Protein AF-A0A0D8XC99-F1 (afdb_monomer)

Radius of gyration: 33.32 Å; Cα contacts (8 Å, |Δi|>4): 223; chains: 1; bounding box: 83×80×91 Å

pLDDT: mean 74.24, std 15.13, range [28.03, 93.25]

Organism: Dictyocaulus viviparus (NCBI:txid29172)

Structure (mmCIF, N/CA/C/O backbone):
data_AF-A0A0D8XC99-F1
#
_entry.id   AF-A0A0D8XC99-F1
#
loop_
_atom_site.group_PDB
_atom_site.id
_atom_site.type_symbol
_atom_site.label_atom_id
_atom_site.label_alt_id
_atom_site.label_comp_id
_atom_site.label_asym_id
_atom_site.label_entity_id
_atom_site.label_seq_id
_atom_site.pdbx_PDB_ins_code
_atom_site.Cartn_x
_atom_site.Cartn_y
_atom_site.Cartn_z
_atom_site.occupancy
_atom_site.B_iso_or_equiv
_atom_site.auth_seq_id
_atom_site.auth_comp_id
_atom_site.auth_asym_id
_atom_site.auth_atom_id
_atom_site.pdbx_PDB_model_num
ATOM 1 N N . MET A 1 1 ? 3.370 -40.257 -36.733 1.00 38.31 1 MET A N 1
ATOM 2 C CA . MET A 1 1 ? 3.179 -39.482 -35.488 1.00 38.31 1 MET A CA 1
ATOM 3 C C . MET A 1 1 ? 3.136 -38.009 -35.903 1.00 38.31 1 MET A C 1
ATOM 5 O O . MET A 1 1 ? 4.203 -37.462 -36.100 1.00 38.31 1 MET A O 1
ATOM 9 N N . ASN A 1 2 ? 2.032 -37.339 -36.270 1.00 31.95 2 ASN A N 1
ATOM 10 C CA . ASN A 1 2 ? 0.646 -37.322 -35.764 1.00 31.95 2 ASN A CA 1
ATOM 11 C C . ASN A 1 2 ? 0.658 -37.393 -34.237 1.00 31.95 2 ASN A C 1
ATOM 13 O O . ASN A 1 2 ? 0.927 -38.459 -33.702 1.00 31.95 2 ASN A O 1
ATOM 17 N N . ILE A 1 3 ? 0.503 -36.295 -33.500 1.00 31.58 3 ILE A N 1
ATOM 18 C CA . ILE A 1 3 ? -0.700 -35.460 -33.372 1.00 31.58 3 ILE A CA 1
ATOM 19 C C . ILE A 1 3 ? -0.241 -34.053 -32.934 1.00 31.58 3 ILE A C 1
ATOM 21 O O . ILE A 1 3 ? 0.553 -33.984 -32.010 1.00 31.58 3 ILE A O 1
ATOM 25 N N . ILE A 1 4 ? -0.692 -32.987 -33.608 1.00 33.47 4 ILE A N 1
ATOM 26 C CA . ILE A 1 4 ? -0.956 -31.588 -33.159 1.00 33.47 4 ILE A CA 1
ATOM 27 C C . ILE A 1 4 ? -1.146 -30.789 -34.464 1.00 33.47 4 ILE A C 1
ATOM 29 O O . ILE A 1 4 ? -0.277 -30.062 -34.926 1.00 33.47 4 ILE A O 1
ATOM 33 N N . ALA A 1 5 ? -2.262 -31.033 -35.145 1.00 37.97 5 ALA A N 1
ATOM 34 C CA . ALA A 1 5 ? -2.712 -30.241 -36.291 1.00 37.97 5 ALA A CA 1
ATOM 35 C C . ALA A 1 5 ? -4.208 -30.492 -36.511 1.00 37.97 5 ALA A C 1
ATOM 37 O O . ALA A 1 5 ? -4.616 -30.924 -37.579 1.00 37.97 5 ALA A O 1
ATOM 38 N N . SER A 1 6 ? -5.010 -30.313 -35.459 1.00 33.69 6 SER A N 1
ATOM 39 C CA . SER A 1 6 ? -6.475 -30.225 -35.537 1.00 33.69 6 SER A CA 1
ATOM 40 C C . SER A 1 6 ? -7.043 -30.071 -34.126 1.00 33.69 6 SER A C 1
ATOM 42 O O . SER A 1 6 ? -7.544 -31.028 -33.539 1.00 33.69 6 SER A O 1
ATOM 44 N N . PHE A 1 7 ? -6.968 -28.873 -33.554 1.00 28.03 7 PHE A N 1
ATOM 45 C CA . PHE A 1 7 ? -8.056 -28.449 -32.682 1.00 28.03 7 PHE A CA 1
ATOM 46 C C . PHE A 1 7 ? -8.537 -27.099 -33.183 1.00 28.03 7 PHE A 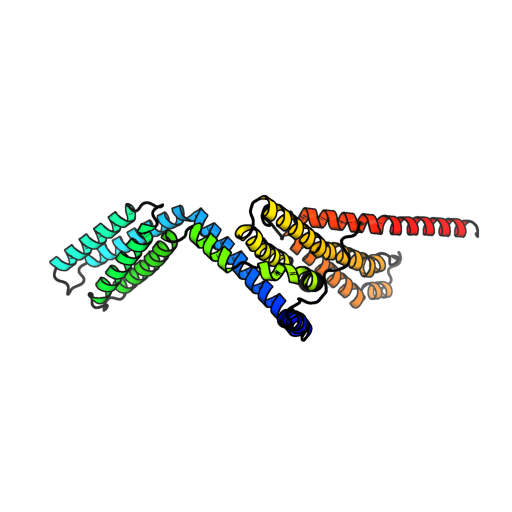C 1
ATOM 48 O O . PHE A 1 7 ? -7.872 -26.072 -33.083 1.00 28.03 7 PHE A O 1
ATOM 55 N N . SER A 1 8 ? -9.657 -27.215 -33.878 1.00 32.28 8 SER A N 1
ATOM 56 C CA . SER A 1 8 ? -10.441 -26.202 -34.543 1.00 32.28 8 SER A CA 1
ATOM 57 C C . SER A 1 8 ? -10.672 -24.980 -33.667 1.00 32.28 8 SER A C 1
ATOM 59 O O . SER A 1 8 ? -11.106 -25.081 -32.519 1.00 32.28 8 SER A O 1
ATOM 61 N N . ALA A 1 9 ? -10.499 -23.824 -34.296 1.00 36.09 9 ALA A N 1
ATOM 62 C CA . ALA A 1 9 ? -10.981 -22.512 -33.892 1.00 36.09 9 ALA A CA 1
ATOM 63 C C . ALA A 1 9 ? -12.529 -22.411 -33.821 1.00 36.09 9 ALA A C 1
ATOM 65 O O . ALA A 1 9 ? -13.102 -21.368 -34.112 1.00 36.09 9 ALA A O 1
ATOM 66 N N . GLU A 1 10 ? -13.227 -23.474 -33.416 1.00 37.16 10 GLU A N 1
ATOM 67 C CA . GLU A 1 10 ? -14.693 -23.575 -33.415 1.00 37.16 10 GLU A CA 1
ATOM 68 C C . GLU A 1 10 ? -15.270 -23.894 -3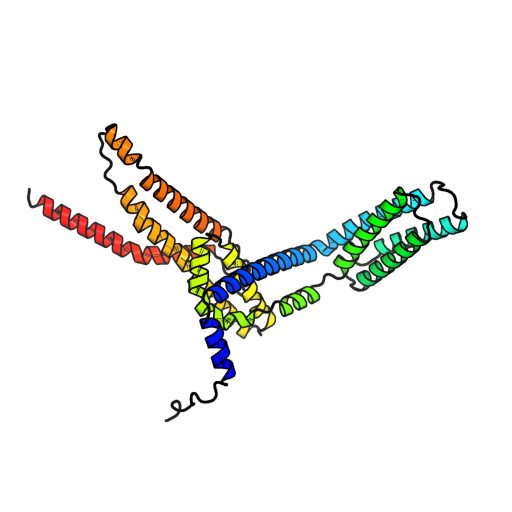2.031 1.00 37.16 10 GLU A C 1
ATOM 70 O O . GLU A 1 10 ? -16.234 -24.630 -31.906 1.00 37.16 10 GLU A O 1
ATOM 75 N N . THR A 1 11 ? -14.738 -23.300 -30.964 1.00 35.56 11 THR A N 1
ATOM 76 C CA . THR A 1 11 ? -15.495 -23.148 -29.700 1.00 35.56 11 THR A CA 1
ATOM 77 C C . THR A 1 11 ? -15.132 -21.862 -28.953 1.00 35.56 11 THR A C 1
ATOM 79 O O . THR A 1 11 ? -15.245 -21.786 -27.731 1.00 35.56 11 THR A O 1
ATOM 82 N N . ALA A 1 12 ? -14.729 -20.803 -29.660 1.00 39.19 12 ALA A N 1
ATOM 83 C CA . ALA A 1 12 ? -14.780 -19.462 -29.087 1.00 39.19 12 ALA A CA 1
ATOM 84 C C . ALA A 1 12 ? -16.248 -19.013 -29.114 1.00 39.19 12 ALA A C 1
ATOM 86 O O . ALA A 1 12 ? -16.768 -18.585 -30.143 1.00 39.19 12 ALA A O 1
ATOM 87 N N . SER A 1 13 ? -16.952 -19.190 -27.992 1.00 41.28 13 SER A N 1
ATOM 88 C CA . SER A 1 13 ? -18.317 -18.688 -27.805 1.00 41.28 13 SER A CA 1
ATOM 89 C C . SER A 1 13 ? -18.400 -17.252 -28.321 1.00 41.28 13 SER A C 1
ATOM 91 O O . SER A 1 13 ? -17.616 -16.408 -27.889 1.00 41.28 13 SER A O 1
ATOM 93 N N . LYS A 1 14 ? -19.346 -16.962 -29.227 1.00 40.78 14 LYS A N 1
ATOM 94 C CA . LYS A 1 14 ? -19.551 -15.629 -29.830 1.00 40.78 14 LYS A CA 1
ATOM 95 C C . LYS A 1 14 ? -19.515 -14.493 -28.792 1.00 40.78 14 LYS A C 1
ATOM 97 O O . LYS A 1 14 ? -19.066 -13.401 -29.108 1.00 40.78 14 LYS A O 1
ATOM 102 N N . LYS A 1 15 ? -19.899 -14.760 -27.536 1.00 39.09 15 LYS A N 1
ATOM 103 C CA . LYS A 1 15 ? -19.824 -13.814 -26.407 1.00 39.09 15 LYS A CA 1
ATOM 104 C C . LYS A 1 15 ? -18.399 -13.382 -26.021 1.00 39.09 15 LYS A C 1
ATOM 106 O O . LYS A 1 15 ? -18.218 -12.233 -25.639 1.00 39.09 15 LYS A O 1
ATOM 111 N N . GLY A 1 16 ? -17.398 -14.256 -26.139 1.00 39.22 16 GLY A N 1
ATOM 112 C CA . GLY A 1 16 ? -15.995 -13.922 -25.860 1.00 39.22 16 GLY A CA 1
ATOM 113 C C . GLY A 1 16 ? -15.404 -12.966 -26.898 1.00 39.22 16 GLY A C 1
ATOM 114 O O . GLY A 1 16 ? -14.680 -12.042 -26.541 1.00 39.22 16 GLY A O 1
ATOM 115 N N . PHE A 1 17 ? -15.801 -13.118 -28.165 1.00 37.25 17 PHE A N 1
ATOM 116 C CA . PHE A 1 17 ? -15.361 -12.234 -29.246 1.00 37.25 17 PHE A CA 1
ATOM 117 C C . PHE A 1 17 ? -15.930 -10.815 -29.088 1.00 37.25 17 PHE A C 1
ATOM 119 O O . PHE A 1 17 ? -15.201 -9.843 -29.246 1.00 37.25 17 PHE A O 1
ATOM 126 N N . PHE A 1 18 ? -17.195 -10.680 -28.667 1.00 39.78 18 PHE A N 1
ATOM 127 C CA . PHE A 1 18 ? -17.796 -9.368 -28.393 1.00 39.78 18 PHE A CA 1
ATOM 128 C C . PHE A 1 18 ? -17.161 -8.634 -27.201 1.00 39.78 18 PHE A C 1
ATOM 130 O O . PHE A 1 18 ? -17.141 -7.407 -27.201 1.00 39.78 18 PHE A O 1
ATOM 137 N N . HIS A 1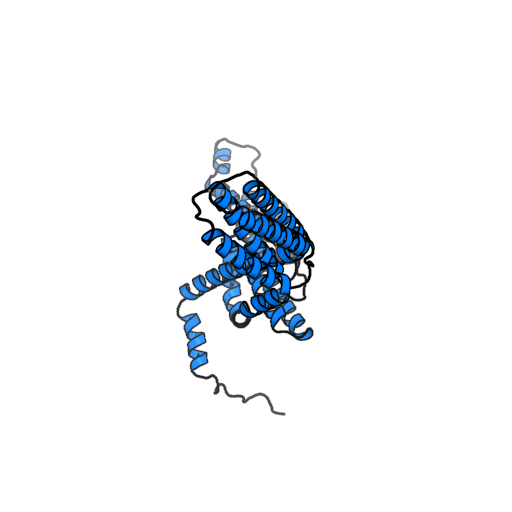 19 ? -16.626 -9.340 -26.198 1.00 42.91 19 HIS A N 1
ATOM 138 C CA . HIS A 1 19 ? -15.949 -8.694 -25.067 1.00 42.91 19 HIS A CA 1
ATOM 139 C C . HIS A 1 19 ? -14.540 -8.206 -25.406 1.00 42.91 19 HIS A C 1
ATOM 141 O O . HIS A 1 19 ? -14.183 -7.104 -24.998 1.00 42.91 19 HIS A O 1
ATOM 147 N N . VAL A 1 20 ? -13.778 -8.970 -26.194 1.00 45.84 20 VAL A N 1
ATOM 148 C CA . VAL A 1 20 ? -12.468 -8.527 -26.703 1.00 45.84 20 VAL A CA 1
ATOM 149 C C . VAL A 1 20 ? -12.648 -7.338 -27.651 1.00 45.84 20 VAL A C 1
ATOM 151 O O . VAL A 1 20 ? -11.989 -6.316 -27.498 1.00 45.84 20 VAL A O 1
ATOM 154 N N . GLN A 1 21 ? -13.651 -7.396 -28.533 1.00 41.62 21 GLN A N 1
ATOM 155 C CA . GLN A 1 21 ? -13.954 -6.299 -29.451 1.00 41.62 21 GLN A CA 1
ATOM 156 C C . GLN A 1 21 ? -14.490 -5.048 -28.724 1.00 41.62 21 GLN A C 1
ATOM 158 O O . GLN A 1 21 ? -14.211 -3.936 -29.148 1.00 41.62 21 GLN A O 1
ATOM 163 N N . ALA A 1 22 ? -15.198 -5.183 -27.594 1.00 41.72 22 ALA A N 1
ATOM 164 C CA . ALA A 1 22 ? -15.654 -4.037 -26.794 1.00 41.72 22 ALA A CA 1
ATOM 165 C C . ALA A 1 22 ? -14.512 -3.251 -26.124 1.00 41.72 22 ALA A C 1
ATOM 167 O O . ALA A 1 22 ? -14.646 -2.042 -25.929 1.00 41.72 22 ALA A O 1
ATOM 168 N N . ILE A 1 23 ? -13.393 -3.908 -25.800 1.00 46.59 23 ILE A N 1
ATOM 169 C CA . ILE A 1 23 ? -12.193 -3.249 -25.256 1.00 46.59 23 ILE A CA 1
ATOM 170 C C . ILE A 1 23 ? -11.468 -2.451 -26.356 1.00 46.59 23 ILE A C 1
ATOM 172 O O . ILE A 1 23 ? -10.944 -1.370 -26.078 1.00 46.59 23 ILE A O 1
ATOM 176 N N . ASP A 1 24 ? -11.544 -2.912 -27.608 1.00 45.91 24 ASP A N 1
ATOM 177 C CA . ASP A 1 24 ? -10.978 -2.233 -28.781 1.00 45.91 24 ASP A CA 1
ATOM 178 C C . ASP A 1 24 ? -11.813 -1.047 -29.295 1.00 45.91 24 ASP A C 1
ATOM 180 O O . ASP A 1 24 ? -11.296 -0.186 -30.009 1.00 45.91 24 ASP A O 1
ATOM 184 N N . ILE A 1 25 ? -13.098 -0.946 -28.932 1.00 48.47 25 ILE A N 1
ATOM 185 C CA . ILE A 1 25 ? -14.009 0.038 -29.544 1.00 48.47 25 ILE A CA 1
ATOM 186 C C . ILE A 1 25 ? -13.779 1.482 -29.052 1.00 48.47 25 ILE A C 1
ATOM 188 O O . ILE A 1 25 ? -14.124 2.416 -29.775 1.00 48.47 25 ILE A O 1
ATOM 192 N N . HIS A 1 26 ? -13.125 1.728 -27.904 1.00 52.06 26 HIS A N 1
ATOM 193 C CA . HIS A 1 26 ? -12.845 3.104 -27.456 1.00 52.06 26 HIS A CA 1
ATOM 194 C C . HIS A 1 26 ? -11.507 3.284 -26.703 1.00 52.06 26 HIS A C 1
ATOM 196 O O . HIS A 1 26 ? -11.435 3.014 -25.500 1.00 52.06 26 HIS A O 1
ATOM 202 N N . PRO A 1 27 ? -10.470 3.893 -27.319 1.00 57.94 27 PRO A N 1
ATOM 203 C CA . PRO A 1 27 ? -9.198 4.192 -26.642 1.00 57.94 27 PRO A CA 1
ATOM 204 C C . PRO A 1 27 ? -9.326 5.167 -25.454 1.00 57.94 27 PRO A C 1
ATOM 206 O O . PRO A 1 27 ? -8.442 5.220 -24.600 1.00 57.94 27 PRO A O 1
ATOM 209 N N . GLN A 1 28 ? -10.428 5.924 -25.373 1.00 55.62 28 GLN A N 1
ATOM 210 C CA . GLN A 1 28 ? -10.757 6.785 -24.228 1.00 55.62 28 GLN A CA 1
ATOM 211 C C . GLN A 1 28 ? -11.359 6.009 -23.046 1.00 55.62 28 GLN A C 1
ATOM 213 O O . GLN A 1 28 ? -11.240 6.437 -21.898 1.00 55.62 28 GLN A O 1
ATOM 218 N N . PHE A 1 29 ? -12.021 4.879 -23.311 1.00 59.06 29 PHE A N 1
ATOM 219 C CA . PHE A 1 29 ? -12.578 4.025 -22.265 1.00 59.06 29 PHE A CA 1
ATOM 220 C C . PHE A 1 29 ? -11.455 3.270 -21.551 1.00 59.06 29 PHE A C 1
ATOM 222 O O . PHE A 1 29 ? -11.413 3.249 -20.322 1.00 59.06 29 PHE A O 1
ATOM 229 N N . SER A 1 30 ? -10.478 2.763 -22.309 1.00 69.38 30 SER A N 1
ATOM 230 C CA . SER A 1 30 ? -9.307 2.083 -21.748 1.00 69.38 30 SER A CA 1
ATOM 231 C C . SER A 1 30 ? -8.402 3.010 -20.925 1.00 69.38 30 SER A C 1
ATOM 233 O O . SER A 1 30 ? -7.933 2.604 -19.865 1.00 69.38 30 SER A O 1
ATOM 235 N N . SER A 1 31 ? -8.211 4.276 -21.323 1.00 74.00 31 SER A N 1
ATOM 236 C CA . SER A 1 31 ? -7.407 5.234 -20.541 1.00 74.00 31 SER A CA 1
ATOM 237 C C . SER A 1 31 ? -8.084 5.682 -19.239 1.00 74.00 31 SER A C 1
ATOM 239 O O . SER A 1 31 ? -7.426 5.819 -18.204 1.00 74.00 31 SER A O 1
ATOM 241 N N . ARG A 1 32 ? -9.408 5.885 -19.249 1.00 82.38 32 ARG A N 1
ATOM 242 C CA . ARG A 1 32 ? -10.179 6.190 -18.031 1.00 82.38 32 ARG A CA 1
ATOM 243 C C . ARG A 1 32 ? -10.219 5.000 -17.079 1.00 82.38 32 ARG A C 1
ATOM 245 O O . ARG A 1 32 ? -10.071 5.193 -15.875 1.00 82.38 32 ARG A O 1
ATOM 252 N N . LEU A 1 33 ? -10.371 3.790 -17.615 1.00 85.56 33 LEU A N 1
ATOM 253 C CA . LEU A 1 33 ? -10.354 2.553 -16.840 1.00 85.56 33 LEU A CA 1
ATOM 254 C C . LEU A 1 33 ? -8.998 2.335 -16.158 1.00 85.56 33 LEU A C 1
ATOM 256 O O . LEU A 1 33 ? -8.962 2.083 -14.956 1.00 85.56 33 LEU A O 1
ATOM 260 N N . LEU A 1 34 ? -7.894 2.514 -16.888 1.00 84.62 34 LEU A N 1
ATOM 261 C CA . LEU A 1 34 ? -6.544 2.414 -16.332 1.00 84.62 34 LEU A CA 1
ATOM 262 C C . LEU A 1 34 ? -6.339 3.403 -15.170 1.00 84.62 34 LEU A C 1
ATOM 264 O O . LEU A 1 34 ? -5.912 3.014 -14.084 1.00 84.62 34 LEU A O 1
ATOM 268 N N . ASN A 1 35 ? -6.741 4.664 -15.348 1.00 87.00 35 ASN A N 1
ATOM 269 C CA . ASN A 1 35 ? -6.675 5.671 -14.284 1.00 87.00 35 ASN A CA 1
ATOM 270 C C . ASN A 1 35 ? -7.557 5.336 -13.073 1.00 87.00 35 ASN A C 1
ATOM 272 O O . ASN A 1 35 ? -7.155 5.564 -11.930 1.00 87.00 35 ASN A O 1
ATOM 276 N N . MET A 1 36 ? -8.755 4.792 -13.298 1.00 88.94 36 MET A N 1
ATOM 277 C CA . MET A 1 36 ? -9.624 4.329 -12.216 1.00 88.94 36 MET A CA 1
ATOM 278 C C . MET A 1 36 ? -8.966 3.189 -11.433 1.00 88.94 36 MET A C 1
ATOM 280 O O . MET A 1 36 ? -9.001 3.192 -10.203 1.00 88.94 36 MET A O 1
ATOM 284 N N . ILE A 1 37 ? -8.310 2.260 -12.127 1.00 89.62 37 ILE A N 1
ATOM 285 C CA . ILE A 1 37 ? -7.590 1.145 -11.508 1.00 89.62 37 ILE A CA 1
ATOM 286 C C . ILE A 1 37 ? -6.398 1.643 -10.706 1.00 89.62 37 ILE A C 1
ATOM 288 O O . ILE A 1 37 ? -6.214 1.175 -9.587 1.00 89.62 37 ILE A O 1
ATOM 292 N N . PHE A 1 38 ? -5.637 2.623 -11.194 1.00 89.06 38 PHE A N 1
ATOM 293 C CA . PHE A 1 38 ? -4.565 3.231 -10.405 1.00 89.06 38 PHE A CA 1
ATOM 294 C C . PHE A 1 38 ? -5.086 3.883 -9.123 1.00 89.06 38 PHE A C 1
ATOM 296 O O . PHE A 1 38 ? -4.549 3.633 -8.044 1.00 89.06 38 PHE A O 1
ATOM 303 N N . ARG A 1 39 ? -6.181 4.649 -9.201 1.00 90.31 39 ARG A N 1
ATOM 304 C CA . ARG A 1 39 ? -6.808 5.257 -8.014 1.00 90.31 39 ARG A CA 1
ATOM 305 C C . ARG A 1 39 ? -7.292 4.204 -7.019 1.00 90.31 39 ARG A C 1
ATOM 307 O O . ARG A 1 39 ? -7.031 4.338 -5.826 1.00 90.31 39 ARG A O 1
ATOM 314 N N . MET A 1 40 ? -7.944 3.150 -7.508 1.00 92.00 40 MET A N 1
ATOM 315 C CA . MET A 1 40 ? -8.399 2.037 -6.673 1.00 92.00 40 MET A CA 1
ATOM 316 C C . MET A 1 40 ? -7.217 1.321 -6.013 1.00 92.00 40 MET A C 1
ATOM 318 O O . MET A 1 40 ? -7.220 1.104 -4.806 1.00 92.00 40 MET A O 1
ATOM 322 N N . SER A 1 41 ? -6.171 1.028 -6.786 1.00 90.94 41 SER A N 1
ATOM 323 C CA . SER A 1 41 ? -4.950 0.378 -6.302 1.00 90.94 41 SER A CA 1
ATOM 324 C C . SER A 1 41 ? -4.254 1.216 -5.230 1.00 90.94 41 SER A C 1
ATOM 326 O O . SER A 1 41 ? -3.787 0.684 -4.225 1.00 90.94 41 SER A O 1
ATOM 328 N N . SER A 1 42 ? -4.208 2.539 -5.413 1.00 90.06 42 SER A N 1
ATOM 329 C CA . SER A 1 42 ? -3.653 3.459 -4.422 1.00 90.06 42 SER A CA 1
ATOM 330 C C . SER A 1 42 ? -4.474 3.480 -3.138 1.00 90.06 42 SER A C 1
ATOM 332 O O . SER A 1 42 ? -3.890 3.466 -2.055 1.00 90.06 42 SER A O 1
ATOM 334 N N . PHE A 1 43 ? -5.804 3.517 -3.241 1.00 93.25 43 PHE A N 1
ATOM 335 C CA . PHE A 1 43 ? -6.680 3.451 -2.075 1.00 93.25 43 PHE A CA 1
ATOM 336 C C . PHE A 1 43 ? -6.477 2.141 -1.308 1.00 93.25 43 PHE A C 1
ATOM 338 O O . PHE A 1 43 ? -6.225 2.177 -0.107 1.00 93.25 43 PHE A O 1
ATOM 345 N N . GLU A 1 44 ? -6.517 1.001 -2.001 1.00 91.75 44 GLU A N 1
ATOM 346 C CA . GLU A 1 44 ? -6.333 -0.324 -1.403 1.00 91.75 44 GLU A CA 1
ATOM 347 C C . GLU A 1 44 ? -4.972 -0.449 -0.714 1.00 91.75 44 GLU A C 1
ATOM 349 O O . GLU A 1 44 ? -4.902 -0.899 0.428 1.00 91.75 44 GLU A O 1
ATOM 354 N N . MET A 1 45 ? -3.890 -0.008 -1.365 1.00 89.12 45 MET A N 1
ATOM 355 C CA . MET A 1 45 ? -2.552 -0.050 -0.774 1.00 89.12 45 MET A CA 1
ATOM 356 C C . MET A 1 45 ? -2.474 0.779 0.509 1.00 89.12 45 MET A C 1
ATOM 358 O O . MET A 1 45 ? -1.961 0.294 1.520 1.00 89.12 45 MET A O 1
ATOM 362 N N . ASN A 1 46 ? -3.009 2.002 0.493 1.00 90.94 46 ASN A N 1
ATOM 363 C CA . ASN A 1 46 ? -3.014 2.879 1.662 1.00 90.94 46 ASN A CA 1
ATOM 364 C C . ASN A 1 46 ? -3.876 2.294 2.788 1.00 90.94 46 ASN A C 1
ATOM 366 O O . ASN A 1 46 ? -3.445 2.260 3.939 1.00 90.94 46 ASN A O 1
ATOM 370 N N . PHE A 1 47 ? -5.056 1.774 2.447 1.00 92.38 47 PHE A N 1
ATOM 371 C CA . PHE A 1 47 ? -5.968 1.139 3.391 1.00 92.38 47 PHE A CA 1
ATOM 372 C C . PHE A 1 47 ? -5.323 -0.069 4.076 1.00 92.38 47 PHE A C 1
ATOM 374 O O . PHE A 1 47 ? -5.317 -0.145 5.302 1.00 92.38 47 PHE A O 1
ATOM 381 N N . PHE A 1 48 ? -4.732 -0.995 3.315 1.00 89.81 48 PHE A N 1
ATOM 382 C CA . PHE A 1 48 ? -4.100 -2.182 3.894 1.00 89.81 48 PHE A CA 1
ATOM 383 C C . PHE A 1 48 ? -2.836 -1.852 4.688 1.00 89.81 48 PHE A C 1
ATOM 385 O O . PHE A 1 48 ? -2.585 -2.503 5.699 1.00 89.81 48 PHE A O 1
ATOM 392 N N . THR A 1 49 ? -2.078 -0.829 4.284 1.00 88.31 49 THR A N 1
ATOM 393 C CA . THR A 1 49 ? -0.919 -0.353 5.057 1.00 88.31 49 THR A CA 1
ATOM 394 C C . THR A 1 49 ? -1.362 0.192 6.417 1.00 88.31 49 THR A C 1
ATOM 396 O O . THR A 1 49 ? -0.842 -0.233 7.447 1.00 88.31 49 THR A O 1
ATOM 399 N N . ALA A 1 50 ? -2.389 1.048 6.433 1.00 90.38 50 ALA A N 1
ATOM 400 C CA . ALA A 1 50 ? -2.962 1.580 7.667 1.00 90.38 50 ALA A CA 1
ATOM 401 C C . ALA A 1 50 ? -3.597 0.479 8.537 1.00 90.38 50 ALA A C 1
ATOM 403 O O . ALA A 1 50 ? -3.484 0.508 9.762 1.00 90.38 50 ALA A O 1
ATOM 404 N N . TYR A 1 51 ? -4.235 -0.521 7.920 1.00 91.12 51 TYR A N 1
ATOM 405 C CA . TYR A 1 51 ? -4.800 -1.668 8.632 1.00 91.12 51 TYR A CA 1
ATOM 406 C C . TYR A 1 51 ? -3.704 -2.509 9.305 1.00 91.12 51 TYR A C 1
ATOM 408 O O . TYR A 1 51 ? -3.850 -2.899 10.461 1.00 91.12 51 TYR A O 1
ATOM 416 N N . GLU A 1 52 ? -2.589 -2.765 8.613 1.00 89.06 52 GLU A N 1
ATOM 417 C CA . GLU A 1 52 ? -1.429 -3.464 9.182 1.00 89.06 52 GLU A CA 1
ATOM 418 C C . GLU A 1 52 ? -0.788 -2.691 10.335 1.00 89.06 52 GLU A C 1
ATOM 420 O O . GLU A 1 52 ? -0.447 -3.289 11.352 1.00 89.06 52 GLU A O 1
ATOM 425 N N . GLU A 1 53 ? -0.651 -1.374 10.205 1.00 90.19 53 GLU A N 1
ATOM 426 C CA . GLU A 1 53 ? -0.212 -0.495 11.294 1.00 90.19 53 GLU A CA 1
ATOM 427 C C . GLU A 1 53 ? -1.144 -0.589 12.506 1.00 90.19 53 GLU A C 1
ATOM 429 O O . GLU A 1 53 ? -0.689 -0.812 13.625 1.00 90.19 53 GLU A O 1
ATOM 434 N N . CYS A 1 54 ? -2.460 -0.520 12.292 1.00 89.31 54 CYS A N 1
ATOM 435 C CA . CYS A 1 54 ? -3.436 -0.647 13.373 1.00 89.31 54 CYS A CA 1
ATOM 436 C C . CYS A 1 54 ? -3.407 -2.020 14.051 1.00 89.31 54 CYS A C 1
ATOM 438 O O . CYS A 1 54 ? -3.629 -2.093 15.256 1.00 89.31 54 CYS A O 1
ATOM 440 N N . LEU A 1 55 ? -3.133 -3.095 13.307 1.00 88.44 55 LEU A N 1
ATOM 441 C CA . LEU A 1 55 ? -2.982 -4.430 13.882 1.00 88.44 55 LEU A CA 1
ATOM 442 C C . LEU A 1 55 ? -1.707 -4.571 14.718 1.00 88.44 55 LEU A C 1
ATOM 444 O O . LEU A 1 55 ? -1.764 -5.197 15.773 1.00 88.44 55 LEU A O 1
ATOM 448 N N . ARG A 1 56 ? -0.578 -3.998 14.276 1.00 88.50 56 ARG A N 1
ATOM 449 C CA . ARG A 1 56 ? 0.681 -4.034 15.042 1.00 88.50 56 ARG A CA 1
ATOM 450 C C . ARG A 1 56 ? 0.565 -3.283 16.362 1.00 88.50 56 ARG A C 1
ATOM 452 O O . ARG A 1 56 ? 0.990 -3.799 17.388 1.00 88.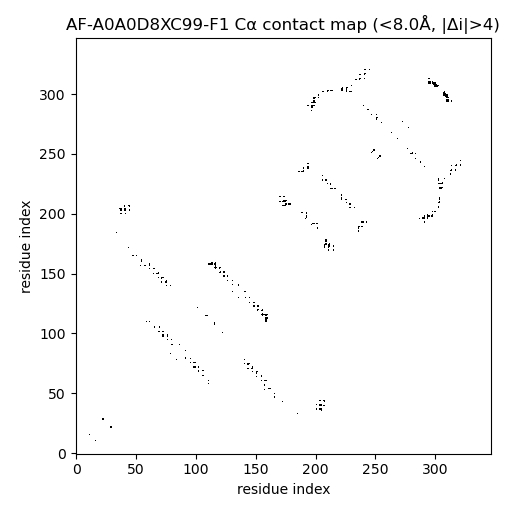50 56 ARG A O 1
ATOM 459 N N . ASP A 1 57 ? -0.069 -2.116 16.334 1.00 89.62 57 ASP A N 1
ATOM 460 C CA . ASP A 1 57 ? -0.188 -1.243 17.507 1.00 89.62 57 ASP A CA 1
ATOM 461 C C . ASP A 1 57 ? -1.471 -1.525 18.314 1.00 89.62 57 ASP A C 1
ATOM 463 O O . ASP A 1 57 ? -1.852 -0.742 19.187 1.00 89.62 57 ASP A O 1
ATOM 467 N N . LYS A 1 58 ? -2.195 -2.612 18.000 1.00 87.31 58 LYS A N 1
ATOM 468 C CA . LYS A 1 58 ? -3.534 -2.894 18.538 1.00 87.31 58 LYS A CA 1
ATOM 469 C C . LYS A 1 58 ? -3.545 -2.914 20.064 1.00 87.31 58 LYS A C 1
ATOM 471 O O . LYS A 1 58 ? -4.404 -2.287 20.677 1.00 87.31 58 LYS A O 1
ATOM 476 N N . GLU A 1 59 ? -2.613 -3.637 20.675 1.00 85.62 59 GLU A N 1
ATOM 477 C CA . GLU A 1 59 ? -2.572 -3.807 22.131 1.00 85.62 59 GLU A CA 1
ATOM 478 C C . GLU A 1 59 ? -2.274 -2.496 22.862 1.00 85.62 59 GLU A C 1
ATOM 480 O O . GLU A 1 59 ? -2.885 -2.209 23.891 1.00 85.62 59 GLU A O 1
ATOM 485 N N . GLU A 1 60 ? -1.366 -1.684 22.322 1.00 88.19 60 GLU A N 1
ATOM 486 C CA . GLU A 1 60 ? -1.009 -0.379 22.878 1.00 88.19 60 GLU A CA 1
ATOM 487 C C . GLU A 1 60 ? -2.185 0.597 22.772 1.00 88.19 60 GLU A C 1
ATOM 489 O O . GLU A 1 60 ? -2.620 1.149 23.782 1.00 88.19 60 GLU A O 1
ATOM 494 N N . LYS A 1 61 ? -2.807 0.696 21.589 1.00 88.25 61 LYS A N 1
ATOM 495 C CA . LYS A 1 61 ? -3.986 1.546 21.361 1.00 88.25 61 LYS A CA 1
ATOM 496 C C . LYS A 1 61 ? -5.181 1.140 22.221 1.00 88.25 61 LYS A C 1
ATOM 498 O O . LYS A 1 61 ? -5.901 2.010 22.708 1.00 88.25 61 LYS A O 1
ATOM 503 N N . ILE A 1 62 ? -5.398 -0.162 22.442 1.00 87.12 62 ILE A N 1
ATOM 504 C CA . ILE A 1 62 ? -6.440 -0.647 23.361 1.00 87.12 62 ILE A CA 1
ATOM 505 C C . ILE A 1 62 ? -6.147 -0.173 24.787 1.00 87.12 62 ILE A C 1
ATOM 507 O O . ILE A 1 62 ? -7.053 0.333 25.443 1.00 87.12 62 ILE A O 1
ATOM 511 N N . LYS A 1 63 ? -4.903 -0.282 25.270 1.00 87.12 63 LYS A N 1
ATOM 512 C CA . LYS A 1 63 ? -4.533 0.181 26.619 1.00 87.12 63 LYS A CA 1
ATOM 513 C C . LYS A 1 63 ? -4.741 1.686 26.780 1.00 87.12 63 LYS A C 1
ATOM 515 O O . LYS A 1 63 ? -5.375 2.105 27.746 1.00 87.12 63 LYS A O 1
ATOM 520 N N . GLU A 1 64 ? -4.269 2.489 25.830 1.00 90.19 64 GLU A N 1
ATOM 521 C CA . GLU A 1 64 ? -4.436 3.948 25.851 1.00 90.19 64 GLU A CA 1
ATOM 522 C C . GLU A 1 64 ? -5.913 4.365 25.844 1.00 90.19 64 GLU A C 1
ATOM 524 O O . GLU A 1 64 ? -6.335 5.205 26.645 1.00 90.19 64 GLU A O 1
ATOM 529 N N . LEU A 1 65 ? -6.727 3.745 24.983 1.00 87.81 65 LEU A N 1
ATOM 530 C CA . LEU A 1 65 ? -8.160 4.028 24.917 1.00 87.81 65 LEU A CA 1
ATOM 531 C C . LEU A 1 65 ? -8.896 3.571 26.171 1.00 87.81 65 LEU A C 1
ATOM 533 O O . LEU A 1 65 ? -9.750 4.311 26.654 1.00 87.81 65 LEU A O 1
ATOM 537 N N . THR A 1 66 ? -8.560 2.408 26.734 1.00 87.69 66 THR A N 1
ATOM 538 C CA . THR A 1 66 ? -9.143 1.946 28.000 1.00 87.69 66 THR A CA 1
ATOM 539 C C . THR A 1 66 ? -8.825 2.920 29.132 1.00 87.69 66 THR A C 1
ATOM 541 O O . THR A 1 66 ? -9.733 3.294 29.871 1.00 87.69 66 THR A O 1
ATOM 544 N N . LEU A 1 67 ? -7.590 3.428 29.224 1.00 88.44 67 LEU A N 1
ATOM 545 C CA . LEU A 1 67 ? -7.224 4.455 30.207 1.00 88.44 67 LEU A CA 1
ATOM 546 C C . LEU A 1 67 ? -8.007 5.760 30.001 1.00 88.44 67 LEU A C 1
ATOM 548 O O . LEU A 1 67 ? -8.528 6.325 30.964 1.00 88.44 67 LEU A O 1
ATOM 552 N N . SER A 1 68 ? -8.143 6.214 28.751 1.00 89.56 68 SER A N 1
ATOM 553 C CA . SER A 1 68 ? -8.937 7.403 28.416 1.00 89.56 68 SER A CA 1
ATOM 554 C C . SER A 1 68 ? -10.421 7.217 28.749 1.00 89.56 68 SER A C 1
ATOM 556 O O . SER A 1 68 ? -11.069 8.116 29.278 1.00 89.56 68 SER A O 1
ATOM 558 N N . ILE A 1 69 ? -10.983 6.036 28.492 1.00 89.12 69 ILE A N 1
ATOM 559 C CA . ILE A 1 69 ? -12.366 5.712 28.853 1.00 89.12 69 ILE A CA 1
ATOM 560 C C . ILE A 1 69 ? -12.528 5.690 30.375 1.00 89.12 69 ILE A C 1
ATOM 562 O O . ILE A 1 69 ? -13.470 6.289 30.891 1.00 89.12 69 ILE A O 1
ATOM 566 N N . SER A 1 70 ? -11.596 5.073 31.102 1.00 87.81 70 SER A N 1
ATOM 567 C CA . SER A 1 70 ? -11.591 5.051 32.566 1.00 87.81 70 SER A CA 1
ATOM 568 C C . SER A 1 70 ? -11.533 6.454 33.174 1.00 87.81 70 SER A C 1
ATOM 570 O O . SER A 1 70 ? -12.204 6.699 34.181 1.00 87.81 70 SER A O 1
ATOM 572 N N . SER A 1 71 ? -10.782 7.388 32.577 1.00 88.81 71 SER A N 1
ATOM 573 C CA . SER A 1 71 ? -10.735 8.780 33.041 1.00 88.81 71 SER A CA 1
ATOM 574 C C . SER A 1 71 ? -12.055 9.509 32.778 1.00 88.81 71 SER A C 1
ATOM 576 O O . SER A 1 71 ? -12.581 10.148 33.685 1.00 88.81 71 SER A O 1
ATOM 578 N N . VAL A 1 72 ? -12.649 9.342 31.590 1.00 86.88 72 VAL A N 1
ATOM 579 C CA . VAL A 1 72 ? -13.953 9.939 31.248 1.00 86.88 72 VAL A CA 1
ATOM 580 C C . VAL A 1 72 ? -15.068 9.387 32.143 1.00 86.88 72 VAL A C 1
ATOM 582 O O . VAL A 1 72 ? -15.921 10.139 32.610 1.00 86.88 72 VAL A O 1
ATOM 585 N N . ILE A 1 73 ? -15.059 8.084 32.441 1.00 85.75 73 ILE A N 1
ATOM 586 C CA . ILE A 1 73 ? -16.013 7.478 33.381 1.00 85.75 73 ILE A CA 1
ATOM 587 C C . ILE A 1 73 ? -15.831 8.068 34.783 1.00 85.75 73 ILE A C 1
ATOM 589 O O . ILE A 1 73 ? -16.818 8.379 35.446 1.00 85.75 73 ILE A O 1
ATOM 593 N N . TYR A 1 74 ? -14.589 8.263 35.228 1.00 86.62 74 TYR A N 1
ATOM 594 C CA . TYR A 1 74 ? -14.307 8.876 36.524 1.00 86.62 74 TYR A CA 1
ATOM 595 C C . TYR A 1 74 ? -14.795 10.332 36.601 1.00 86.62 74 TYR A C 1
ATOM 597 O O . TYR A 1 74 ? -15.401 10.717 37.599 1.00 86.62 74 TYR A O 1
ATOM 605 N N . GLU A 1 75 ? -14.615 11.121 35.539 1.00 85.94 75 GLU A N 1
ATOM 606 C CA . GLU A 1 75 ? -15.169 12.478 35.421 1.00 85.94 75 GLU A CA 1
ATOM 607 C C . GLU A 1 75 ? -16.706 12.465 35.496 1.00 85.94 75 GLU A C 1
ATOM 609 O O . GLU A 1 75 ? -17.294 13.240 36.249 1.00 85.94 75 GLU A O 1
ATOM 614 N N . ILE A 1 76 ? -17.371 11.531 34.803 1.00 82.69 76 ILE A N 1
ATOM 615 C CA . ILE A 1 76 ? -18.832 11.357 34.886 1.00 82.69 76 ILE A CA 1
ATOM 616 C C . ILE A 1 76 ? -19.261 10.995 36.316 1.00 82.69 76 ILE A C 1
ATOM 618 O O . ILE A 1 76 ? -20.226 11.558 36.828 1.00 82.69 76 ILE A O 1
ATOM 622 N N . MET A 1 77 ? -18.543 10.093 36.990 1.00 79.69 77 MET A N 1
ATOM 623 C CA . MET A 1 77 ? -18.825 9.704 38.378 1.00 79.69 77 MET A CA 1
ATOM 624 C C . MET A 1 77 ? -18.682 10.884 39.351 1.00 79.69 77 MET A C 1
ATOM 626 O O . MET A 1 77 ? -19.537 11.067 40.221 1.00 79.69 77 MET A O 1
ATOM 630 N N . GLN A 1 78 ? -17.660 11.728 39.182 1.00 82.50 78 GLN A N 1
ATOM 631 C CA . GLN A 1 78 ? -17.516 12.963 39.960 1.00 82.50 78 GLN A CA 1
ATOM 632 C C . GLN A 1 78 ? -18.661 13.944 39.696 1.00 82.50 78 GLN A C 1
ATOM 634 O O . GLN A 1 78 ? -19.252 14.462 40.643 1.00 82.50 78 GLN A O 1
ATOM 639 N N . LEU A 1 79 ? -19.027 14.153 38.427 1.00 77.31 79 LEU A N 1
ATOM 640 C CA . LEU A 1 79 ? -20.152 15.011 38.044 1.00 77.31 79 LEU A CA 1
ATOM 641 C C . LEU A 1 79 ? -21.494 14.498 38.586 1.00 77.31 79 LEU A C 1
ATOM 643 O O . LEU A 1 79 ? -22.390 15.296 38.823 1.00 77.31 79 LEU A O 1
ATOM 647 N N . LEU A 1 80 ? -21.648 13.190 38.804 1.00 71.75 80 LEU A N 1
ATOM 648 C CA . LEU A 1 80 ? -22.836 12.606 39.438 1.00 71.75 80 LEU A CA 1
ATOM 649 C C . LEU A 1 80 ? -22.848 12.760 40.971 1.00 71.75 80 LEU A C 1
ATOM 651 O O . LEU A 1 80 ? -23.922 12.715 41.576 1.00 71.75 80 LEU A O 1
ATOM 655 N N . THR A 1 81 ? -21.672 12.925 41.586 1.00 71.44 81 THR A N 1
ATOM 656 C CA . THR A 1 81 ? -21.481 13.069 43.042 1.00 71.44 81 THR A CA 1
ATOM 657 C C . THR A 1 81 ? -21.617 14.526 43.483 1.00 71.44 81 THR A C 1
ATOM 659 O O . THR A 1 81 ? -22.177 14.809 44.541 1.00 71.44 81 THR A O 1
ATOM 662 N N . LEU A 1 82 ? -21.140 15.457 42.652 1.00 66.75 82 LEU A N 1
ATOM 663 C CA . LEU A 1 82 ? -21.403 16.885 42.789 1.00 66.75 82 LEU A CA 1
ATOM 664 C C . LEU A 1 82 ? -22.907 17.110 42.596 1.00 66.75 82 LEU A C 1
ATOM 666 O O . LEU A 1 82 ? -23.503 16.648 41.625 1.00 66.75 82 LEU A O 1
ATOM 670 N N . ASP A 1 83 ? -23.560 17.725 43.576 1.00 57.78 83 ASP A N 1
ATOM 671 C CA . ASP A 1 83 ? -25.013 17.700 43.674 1.00 57.78 83 ASP A CA 1
ATOM 672 C C . ASP A 1 83 ? -25.682 18.534 42.572 1.00 57.78 83 ASP A C 1
ATOM 674 O O . ASP A 1 83 ? -25.853 19.747 42.664 1.00 57.78 83 ASP A O 1
ATOM 678 N N . PHE A 1 84 ? -26.076 17.855 41.501 1.00 52.88 84 PHE A N 1
ATOM 679 C CA . PHE A 1 84 ? -26.839 18.434 40.414 1.00 52.88 84 PHE A CA 1
ATOM 680 C C . PHE A 1 84 ? -28.277 17.890 40.486 1.00 52.88 84 PHE A C 1
ATOM 682 O O . PHE A 1 84 ? -28.565 16.764 40.070 1.00 52.88 84 PHE A O 1
ATOM 689 N N . GLY A 1 85 ? -29.185 18.684 41.063 1.00 52.44 85 GLY A N 1
ATOM 690 C CA . GLY A 1 85 ? -30.551 18.311 41.466 1.00 52.44 85 GLY A CA 1
ATOM 691 C C . GLY A 1 85 ? -31.449 17.583 40.443 1.00 52.44 85 GLY A C 1
ATOM 692 O O . GLY A 1 85 ? -31.182 17.556 39.244 1.00 52.44 85 GLY A O 1
ATOM 693 N N . SER A 1 86 ? -32.557 17.042 40.968 1.00 53.22 86 SER A N 1
ATOM 694 C CA . SER A 1 86 ? -33.679 16.328 40.311 1.00 53.22 86 SER A CA 1
ATOM 695 C C . SER A 1 86 ? -33.560 14.812 40.051 1.00 53.22 86 SER A C 1
ATOM 697 O O . SER A 1 86 ? -34.438 14.218 39.430 1.00 53.22 86 SER A O 1
ATOM 699 N N . ILE A 1 87 ? -32.548 14.126 40.594 1.00 55.91 87 ILE A N 1
ATOM 700 C CA . ILE A 1 87 ? -32.512 12.649 40.628 1.00 55.91 87 ILE A CA 1
ATOM 701 C C . ILE A 1 87 ? -32.520 12.195 42.091 1.00 55.91 87 ILE A C 1
ATOM 703 O O . ILE A 1 87 ? -31.689 12.648 42.875 1.00 55.91 87 ILE A O 1
ATOM 707 N N . LYS A 1 88 ? -33.457 11.306 42.465 1.00 60.19 88 LYS A N 1
ATOM 708 C CA . LYS A 1 88 ? -33.508 10.693 43.809 1.00 60.19 88 LYS A CA 1
ATOM 709 C C . LYS A 1 88 ? -32.136 10.098 44.157 1.00 60.19 88 LYS A C 1
ATOM 711 O O . LYS A 1 88 ? -31.565 9.399 43.320 1.00 60.19 88 LYS A O 1
ATOM 716 N N . MET A 1 89 ? -31.643 10.336 45.374 1.00 59.84 89 MET A N 1
ATOM 717 C CA . MET A 1 89 ? -30.305 9.911 45.829 1.00 59.84 89 MET A CA 1
ATOM 718 C C . MET A 1 89 ? -30.023 8.422 45.551 1.00 59.84 89 MET A C 1
ATOM 720 O O . MET A 1 89 ? -28.946 8.089 45.066 1.00 59.84 89 MET A O 1
ATOM 724 N N . ASP A 1 90 ? -31.027 7.552 45.698 1.00 61.25 90 ASP A N 1
ATOM 725 C CA . ASP A 1 90 ? -30.917 6.108 45.424 1.00 61.25 90 ASP A CA 1
ATOM 726 C C . ASP A 1 90 ? -30.653 5.749 43.952 1.00 61.25 90 ASP A C 1
ATOM 728 O O . ASP A 1 90 ? -30.121 4.684 43.645 1.00 61.25 90 ASP A O 1
ATOM 732 N N . LYS A 1 91 ? -31.076 6.596 43.006 1.00 66.69 91 LYS A N 1
ATOM 733 C CA . LYS A 1 91 ? -30.797 6.397 41.575 1.00 66.69 91 LYS A CA 1
ATOM 734 C C . LYS A 1 91 ? -29.391 6.882 41.218 1.00 66.69 91 LYS A C 1
ATOM 736 O O . LYS A 1 91 ? -28.760 6.282 40.352 1.00 66.69 91 LYS A O 1
ATOM 741 N N . LYS A 1 92 ? -28.892 7.923 41.900 1.00 67.12 92 LYS A N 1
ATOM 742 C CA . LYS A 1 92 ? -27.526 8.440 41.716 1.00 67.12 92 LYS A CA 1
ATOM 743 C C . LYS A 1 92 ? -26.482 7.418 42.169 1.00 67.12 92 LYS A C 1
ATOM 745 O O . LYS A 1 92 ? -25.570 7.118 41.407 1.00 67.12 92 LYS A O 1
ATOM 750 N N . THR A 1 93 ? -26.661 6.822 43.350 1.00 72.06 93 THR A N 1
ATOM 751 C CA . THR A 1 93 ? -25.768 5.767 43.867 1.00 72.06 93 THR A CA 1
ATOM 752 C C . THR A 1 93 ? -25.751 4.540 42.958 1.00 72.06 93 THR A C 1
ATOM 754 O O . THR A 1 93 ? -24.682 4.062 42.596 1.00 72.06 93 THR A O 1
ATOM 757 N N . LYS A 1 94 ? -26.916 4.101 42.463 1.00 78.31 94 LYS A N 1
ATOM 758 C CA . LYS A 1 94 ? -27.004 2.993 41.493 1.00 78.31 94 LYS A CA 1
ATOM 759 C C . LYS A 1 94 ? -26.281 3.276 40.172 1.00 78.31 94 LYS A C 1
ATOM 761 O O . LYS A 1 94 ? -25.643 2.374 39.636 1.00 78.31 94 LYS A O 1
ATOM 766 N N . LEU A 1 95 ? -26.377 4.496 39.635 1.00 74.50 95 LEU A N 1
ATOM 767 C CA . LEU A 1 95 ? -25.662 4.887 38.413 1.00 74.50 95 LEU A CA 1
ATOM 768 C C . LEU A 1 95 ? -24.152 4.966 38.646 1.00 74.50 95 LEU A C 1
ATOM 770 O O . LEU A 1 95 ? -23.386 4.469 37.826 1.00 74.50 95 LEU A O 1
ATOM 774 N N . HIS A 1 96 ? -23.730 5.533 39.775 1.00 79.00 96 HIS A N 1
ATOM 775 C CA . HIS A 1 96 ? -22.326 5.584 40.168 1.00 79.00 96 HIS A CA 1
ATOM 776 C C . HIS A 1 96 ? -21.722 4.174 40.298 1.00 79.00 96 HIS A C 1
ATOM 778 O O . HIS A 1 96 ? -20.679 3.889 39.709 1.00 79.00 96 HIS A O 1
ATOM 784 N N . ASP A 1 97 ? -22.413 3.259 40.982 1.00 81.06 97 ASP A N 1
ATOM 785 C CA . ASP A 1 97 ? -21.992 1.859 41.116 1.00 81.06 97 ASP A CA 1
ATOM 786 C C . ASP A 1 97 ? -21.961 1.133 39.768 1.00 81.06 97 ASP A C 1
ATOM 788 O O . ASP A 1 97 ? -21.086 0.303 39.518 1.00 81.06 97 ASP A O 1
ATOM 792 N N . TRP A 1 98 ? -22.900 1.445 38.875 1.00 84.38 98 TRP A N 1
ATOM 793 C CA . TRP A 1 98 ? -22.930 0.884 37.529 1.00 84.38 98 TRP A CA 1
ATOM 794 C C . TRP A 1 98 ? -21.747 1.357 36.673 1.00 84.38 98 TRP A C 1
ATOM 796 O O . TRP A 1 98 ? -21.076 0.526 36.061 1.00 84.38 98 TRP A O 1
ATOM 806 N N . PHE A 1 99 ? -21.432 2.656 36.682 1.00 81.50 99 PHE A N 1
ATOM 807 C CA . PHE A 1 99 ? -20.251 3.201 36.003 1.00 81.50 99 PHE A CA 1
ATOM 808 C C . PHE A 1 99 ? -18.944 2.645 36.587 1.00 81.50 99 PHE A C 1
ATOM 810 O O . PHE A 1 99 ? -18.044 2.282 35.830 1.00 81.50 99 PHE A O 1
ATOM 817 N N . SER A 1 100 ? -18.870 2.480 37.910 1.00 83.12 100 SER A N 1
ATOM 818 C CA . SER A 1 100 ? -17.738 1.835 38.588 1.00 83.12 100 SER A CA 1
ATOM 819 C C . SER A 1 100 ? -17.536 0.387 38.120 1.00 83.12 100 SER A C 1
ATOM 821 O O . SER A 1 100 ? -16.424 -0.017 37.775 1.00 83.12 100 SER A O 1
ATOM 823 N N . ARG A 1 101 ? -18.625 -0.388 38.008 1.00 84.19 101 ARG A N 1
ATOM 824 C CA . ARG A 1 101 ? -18.579 -1.760 37.475 1.00 84.19 101 ARG A CA 1
ATOM 825 C C . ARG A 1 101 ? -18.149 -1.794 36.012 1.00 84.19 101 ARG A C 1
ATOM 827 O O . ARG A 1 101 ? -17.382 -2.678 35.642 1.00 84.19 101 ARG A O 1
ATOM 834 N N . ILE A 1 102 ? -18.607 -0.851 35.185 1.00 82.38 102 ILE A N 1
ATOM 835 C CA . ILE A 1 102 ? -18.165 -0.748 33.785 1.00 82.38 102 ILE A CA 1
ATOM 836 C C . ILE A 1 102 ? -16.669 -0.485 33.719 1.00 82.38 102 ILE A C 1
ATOM 838 O O . ILE A 1 102 ? -15.980 -1.184 32.984 1.00 82.38 102 ILE A O 1
ATOM 842 N N . LYS A 1 103 ? -16.170 0.471 34.505 1.00 83.81 103 LYS A N 1
ATOM 843 C CA . LYS A 1 103 ? -14.743 0.781 34.580 1.00 83.81 103 LYS A CA 1
ATOM 844 C C . LYS A 1 103 ? -13.921 -0.462 34.937 1.00 83.81 103 LYS A C 1
ATOM 846 O O . LYS A 1 103 ? -13.040 -0.837 34.175 1.00 83.81 103 LYS A O 1
ATOM 851 N N . GLN A 1 104 ? -14.271 -1.154 36.024 1.00 84.44 104 GLN A N 1
ATOM 852 C CA . GLN A 1 104 ? -13.584 -2.387 36.439 1.00 84.44 104 GLN A CA 1
ATOM 853 C C . GLN A 1 104 ? -13.661 -3.494 35.383 1.00 84.44 104 GLN A C 1
ATOM 855 O O . GLN A 1 104 ? -12.701 -4.235 35.176 1.00 84.44 104 GLN A O 1
ATOM 860 N N . THR A 1 105 ? -14.803 -3.618 34.703 1.00 80.50 105 THR A N 1
ATOM 861 C CA . THR A 1 105 ? -14.960 -4.633 33.659 1.00 80.50 105 THR A CA 1
ATOM 862 C C . THR A 1 105 ? -14.085 -4.297 32.455 1.00 80.50 105 THR A C 1
ATOM 864 O O . THR A 1 105 ? -13.388 -5.179 31.982 1.00 80.50 105 THR A O 1
ATOM 867 N N . LEU A 1 106 ? -14.047 -3.036 32.006 1.00 79.88 106 LEU A N 1
ATOM 868 C CA . LEU A 1 106 ? -13.192 -2.578 30.900 1.00 79.88 106 LEU A CA 1
ATOM 869 C C . LEU A 1 106 ? -11.695 -2.724 31.210 1.00 79.88 106 LEU A C 1
ATOM 871 O O . LEU A 1 106 ? -10.933 -3.114 30.333 1.00 79.88 106 LEU A O 1
ATOM 875 N N . GLU A 1 107 ? -11.284 -2.461 32.451 1.00 80.75 107 GLU A N 1
ATOM 876 C CA . GLU A 1 107 ? -9.895 -2.622 32.909 1.00 80.75 107 GLU A CA 1
ATOM 877 C C . GLU A 1 107 ? -9.463 -4.092 33.025 1.00 80.75 107 GLU A C 1
ATOM 879 O O . GLU A 1 107 ? -8.274 -4.387 32.945 1.00 80.75 107 GLU A O 1
ATOM 884 N N . SER A 1 108 ? -10.415 -5.018 33.186 1.00 78.44 108 SER A N 1
ATOM 885 C CA . SER A 1 108 ? -10.157 -6.464 33.258 1.00 78.44 108 SER A CA 1
ATOM 886 C C . SER A 1 108 ? -10.354 -7.200 31.929 1.00 78.44 108 SER A C 1
ATOM 888 O O . SER A 1 108 ? -10.138 -8.412 31.871 1.00 78.44 108 SER A O 1
ATOM 890 N N . LEU A 1 109 ? -10.743 -6.501 30.853 1.00 78.75 109 LEU A N 1
ATOM 891 C CA . LEU A 1 109 ? -10.882 -7.111 29.532 1.00 78.75 109 LEU A CA 1
ATOM 892 C C . LEU A 1 109 ? -9.519 -7.531 28.982 1.00 78.75 109 LEU A C 1
ATOM 894 O O . LEU A 1 109 ? -8.611 -6.717 28.825 1.00 78.75 109 LEU A O 1
ATOM 898 N N . ASP A 1 110 ? -9.423 -8.800 28.592 1.00 72.81 110 ASP A N 1
ATOM 899 C CA . ASP A 1 110 ? -8.267 -9.304 27.860 1.00 72.81 110 ASP A CA 1
ATOM 900 C C . ASP A 1 110 ? -8.110 -8.595 26.498 1.00 72.81 110 ASP A C 1
ATOM 902 O O . ASP A 1 110 ? -9.081 -8.253 25.817 1.00 72.81 110 ASP A O 1
ATOM 906 N N . HIS A 1 111 ? -6.876 -8.374 26.063 1.00 66.12 111 HIS A N 1
ATOM 907 C CA . HIS A 1 111 ? -6.583 -7.679 24.810 1.00 66.12 111 HIS A CA 1
ATOM 908 C C . HIS A 1 111 ? -6.819 -8.567 23.574 1.00 66.12 111 HIS A C 1
ATOM 910 O O . HIS A 1 111 ? -6.986 -8.050 22.467 1.00 66.12 111 HIS A O 1
ATOM 916 N N . SER A 1 112 ? -6.881 -9.894 23.753 1.00 64.44 112 SER A N 1
ATOM 917 C CA . SER A 1 112 ? -6.934 -10.864 22.650 1.00 64.44 112 SER A CA 1
ATOM 918 C C . SER A 1 112 ? -8.346 -11.316 22.241 1.00 64.44 112 SER A C 1
ATOM 920 O O . SER A 1 112 ? -8.543 -11.805 21.124 1.00 64.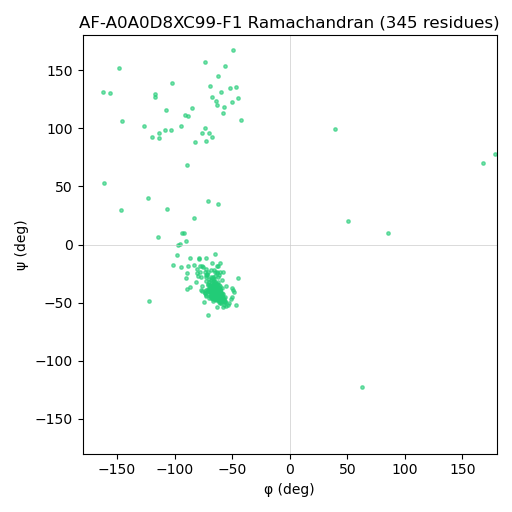44 112 SER A O 1
ATOM 922 N N . ASN A 1 113 ? -9.352 -11.147 23.106 1.00 72.88 113 ASN A N 1
ATOM 923 C CA . ASN A 1 113 ? -10.666 -11.751 22.890 1.00 72.88 113 ASN A CA 1
ATOM 924 C C . ASN A 1 113 ? -11.581 -10.891 21.994 1.00 72.88 113 ASN A C 1
ATOM 926 O O . ASN A 1 113 ? -11.996 -9.795 22.369 1.00 72.88 113 ASN A O 1
ATOM 930 N N . LYS A 1 114 ? -11.975 -11.425 20.827 1.00 69.12 114 LYS A N 1
ATOM 931 C CA . LYS A 1 114 ? -12.927 -10.788 19.892 1.00 69.12 114 LYS A CA 1
ATOM 932 C C . LYS A 1 114 ? -14.302 -10.512 20.518 1.00 69.12 114 LYS A C 1
ATOM 934 O O . LYS A 1 114 ? -14.950 -9.536 20.152 1.00 69.12 114 LYS A O 1
ATOM 939 N N . GLN A 1 115 ? -14.741 -11.326 21.484 1.00 73.06 115 GLN A N 1
ATOM 940 C CA . GLN A 1 115 ? -16.035 -11.149 22.165 1.00 73.06 115 GLN A CA 1
ATOM 941 C C . GLN A 1 115 ? -16.112 -9.833 22.956 1.00 73.06 115 GLN A C 1
ATOM 943 O O . GLN A 1 115 ? -17.201 -9.323 23.226 1.00 73.06 115 GLN A O 1
ATOM 948 N N . ASN A 1 116 ? -14.958 -9.233 23.260 1.00 78.31 116 ASN A N 1
ATOM 949 C CA . ASN A 1 116 ? -14.883 -7.944 23.933 1.00 78.31 116 ASN A CA 1
ATOM 950 C C . ASN A 1 116 ? -15.429 -6.811 23.052 1.00 78.31 116 ASN A C 1
ATOM 952 O O . ASN A 1 116 ? -16.003 -5.864 23.583 1.00 78.31 116 ASN A O 1
ATOM 956 N N . GLY A 1 117 ? -15.358 -6.932 21.720 1.00 79.44 117 GLY A N 1
ATOM 957 C CA . GLY A 1 117 ? -15.964 -5.966 20.798 1.00 79.44 117 GLY A CA 1
ATOM 958 C C . GLY A 1 117 ? -17.487 -5.901 20.941 1.00 79.44 117 GLY A C 1
ATOM 959 O O . GLY A 1 117 ? -18.056 -4.821 21.108 1.00 79.44 117 GLY A O 1
ATOM 960 N N . GLU A 1 118 ? -18.159 -7.056 20.965 1.00 82.44 118 GLU A N 1
ATOM 961 C CA . GLU A 1 118 ? -19.611 -7.128 21.185 1.00 82.44 118 GLU A CA 1
ATOM 962 C C . GLU A 1 118 ? -20.007 -6.609 22.569 1.00 82.44 118 GLU A C 1
ATOM 964 O O . GLU A 1 118 ? -20.995 -5.883 22.705 1.00 82.44 118 GLU A O 1
ATOM 969 N N . PHE A 1 119 ? -19.219 -6.930 23.596 1.00 81.69 119 PHE A N 1
ATOM 970 C CA . PHE A 1 119 ? -19.446 -6.438 24.950 1.00 81.69 119 PHE A CA 1
ATOM 971 C C . PHE A 1 119 ? -19.334 -4.907 25.042 1.00 81.69 119 PHE A C 1
ATOM 973 O O . PHE A 1 119 ? -20.212 -4.256 25.616 1.00 81.69 119 PHE A O 1
ATOM 980 N N . VAL A 1 120 ? -18.319 -4.306 24.410 1.00 84.06 120 VAL A N 1
ATOM 981 C CA . VAL A 1 120 ? -18.162 -2.843 24.331 1.00 84.06 120 VAL A CA 1
ATOM 982 C C . VAL A 1 120 ? -19.355 -2.204 23.609 1.00 84.06 120 VAL A C 1
ATOM 984 O O . VAL A 1 120 ? -19.890 -1.197 24.078 1.00 84.06 120 VAL A O 1
ATOM 987 N N . ILE A 1 121 ? -19.863 -2.822 22.535 1.00 84.62 121 ILE A N 1
ATOM 988 C CA . ILE A 1 121 ? -21.082 -2.364 21.842 1.00 84.62 121 ILE A CA 1
ATOM 989 C C . ILE A 1 121 ? -22.311 -2.437 22.765 1.00 84.62 121 ILE A C 1
ATOM 991 O O . ILE A 1 121 ? -23.160 -1.541 22.743 1.00 84.62 121 ILE A O 1
ATOM 995 N N . GLN A 1 122 ? -22.428 -3.469 23.603 1.00 85.06 122 GLN A N 1
ATOM 996 C CA . GLN A 1 122 ? -23.515 -3.563 24.583 1.00 85.06 122 GLN A CA 1
ATOM 997 C C . GLN A 1 122 ? -23.417 -2.476 25.660 1.00 85.06 122 GLN A C 1
ATOM 999 O O . GLN A 1 122 ? -24.437 -1.867 25.995 1.00 85.06 122 GLN A O 1
ATOM 1004 N N . ILE A 1 123 ? -22.215 -2.195 26.177 1.00 84.25 123 ILE A N 1
ATOM 1005 C CA . ILE A 1 123 ? -21.980 -1.081 27.110 1.00 84.25 123 ILE A CA 1
ATOM 1006 C C . ILE A 1 123 ? -22.389 0.239 26.456 1.00 84.25 123 ILE A C 1
ATOM 1008 O O . ILE A 1 123 ? -23.163 0.996 27.040 1.00 84.25 123 ILE A O 1
ATOM 1012 N N . LYS A 1 124 ? -21.944 0.478 25.219 1.00 85.12 124 LYS A N 1
ATOM 1013 C CA . LYS A 1 124 ? -22.301 1.662 24.435 1.00 85.12 124 LYS A CA 1
ATOM 1014 C C . LYS A 1 124 ? -23.819 1.849 24.355 1.00 85.12 124 LYS A C 1
ATOM 1016 O O . LYS A 1 124 ? -24.315 2.928 24.670 1.00 85.12 124 LYS A O 1
ATOM 1021 N N . ARG A 1 125 ? -24.575 0.805 23.987 1.00 84.50 125 ARG A N 1
ATOM 1022 C CA . ARG A 1 125 ? -26.049 0.871 23.909 1.00 84.50 125 ARG A CA 1
ATOM 1023 C C . ARG A 1 125 ? -26.681 1.249 25.248 1.00 84.50 125 ARG A C 1
ATOM 1025 O O . ARG A 1 125 ? -27.585 2.078 25.276 1.00 84.50 125 ARG A O 1
ATOM 1032 N N . LYS A 1 126 ? -26.189 0.685 26.354 1.00 82.06 126 LYS A N 1
ATOM 1033 C CA . LYS A 1 126 ? -26.690 1.018 27.696 1.00 82.06 126 LYS A CA 1
ATOM 1034 C C . LYS A 1 126 ? -26.370 2.463 28.093 1.00 82.06 126 LYS A C 1
ATOM 1036 O O . LYS A 1 126 ? -27.206 3.108 28.711 1.00 82.06 126 LYS A O 1
ATOM 1041 N N . ILE A 1 127 ? -25.206 2.994 27.713 1.00 80.75 127 ILE A N 1
ATOM 1042 C CA . ILE A 1 127 ? -24.838 4.396 27.980 1.00 80.75 127 ILE A CA 1
ATOM 1043 C C . ILE A 1 127 ? -25.766 5.364 27.237 1.00 80.75 127 ILE A C 1
ATOM 1045 O O . ILE A 1 127 ? -26.173 6.364 27.820 1.00 80.75 127 ILE A O 1
ATOM 1049 N N . ILE A 1 128 ? -26.147 5.054 25.992 1.00 79.00 128 ILE A N 1
ATOM 1050 C CA . ILE A 1 128 ? -27.123 5.857 25.230 1.00 79.00 128 ILE A CA 1
ATOM 1051 C C . ILE A 1 128 ? -28.468 5.885 25.960 1.00 79.00 128 ILE A C 1
ATOM 1053 O O . ILE A 1 128 ? -28.999 6.961 26.209 1.00 79.00 128 ILE A O 1
ATOM 1057 N N . GLN A 1 129 ? -28.966 4.721 26.390 1.00 78.94 129 GLN A N 1
ATOM 1058 C CA . GLN A 1 129 ? -30.222 4.624 27.143 1.00 78.94 129 GLN A CA 1
ATOM 1059 C C . GLN A 1 129 ? -30.173 5.429 28.449 1.00 78.94 129 GLN A C 1
ATOM 1061 O O . GLN A 1 129 ? -31.123 6.128 28.785 1.00 78.94 129 GLN A O 1
ATOM 1066 N N . VAL A 1 130 ? -29.055 5.378 29.179 1.00 74.94 130 VAL A N 1
ATOM 1067 C CA . VAL A 1 130 ? -28.859 6.184 30.396 1.00 74.94 130 VAL A CA 1
ATOM 1068 C C . VAL A 1 130 ? -28.827 7.684 30.077 1.00 74.94 130 VAL A C 1
ATOM 1070 O O . VAL A 1 130 ? -29.371 8.475 30.845 1.00 74.94 130 VAL A O 1
ATOM 1073 N N . GLY A 1 131 ? -28.230 8.074 28.948 1.00 70.12 131 GLY A N 1
ATOM 1074 C CA . GLY A 1 131 ? -28.227 9.452 28.460 1.00 70.12 131 GLY A CA 1
ATOM 1075 C C . GLY A 1 131 ? -29.620 9.961 28.083 1.00 70.12 131 GLY A C 1
ATOM 1076 O O . GLY A 1 131 ? -29.948 11.090 28.412 1.00 70.12 131 GLY A O 1
ATOM 1077 N N . GLU A 1 132 ? -30.458 9.129 27.463 1.00 73.06 132 GLU A N 1
ATOM 1078 C CA . GLU A 1 132 ? -31.849 9.466 27.117 1.00 73.06 132 GLU A CA 1
ATOM 1079 C C . GLU A 1 132 ? -32.758 9.557 28.353 1.00 73.06 132 GLU A C 1
ATOM 1081 O O . GLU A 1 132 ? -33.671 10.376 28.398 1.00 73.06 132 GLU A O 1
ATOM 1086 N N . MET A 1 133 ? -32.505 8.734 29.378 1.00 67.38 133 MET A N 1
ATOM 1087 C CA . MET A 1 133 ? -33.262 8.750 30.638 1.00 67.38 133 MET A CA 1
ATOM 1088 C C . MET A 1 133 ? -32.935 9.948 31.538 1.00 67.38 133 MET A C 1
ATOM 1090 O O . MET A 1 133 ? -33.730 10.290 32.417 1.00 67.38 133 MET A O 1
ATOM 1094 N N . MET A 1 134 ? -31.753 10.543 31.383 1.00 65.12 134 MET A N 1
ATOM 1095 C CA . MET A 1 134 ? -31.370 11.761 32.085 1.00 65.12 134 MET A CA 1
ATOM 1096 C C . MET A 1 134 ? -31.685 12.946 31.180 1.00 65.12 134 MET A C 1
ATOM 1098 O O . MET A 1 134 ? -30.910 13.205 30.271 1.00 65.12 134 MET A O 1
ATOM 1102 N N . ASP A 1 135 ? -32.789 13.665 31.420 1.00 57.69 135 ASP A N 1
ATOM 1103 C CA . ASP A 1 135 ? -33.135 14.883 30.667 1.00 57.69 135 ASP A CA 1
ATOM 1104 C C . ASP A 1 135 ? -31.884 15.757 30.464 1.00 57.69 135 ASP A C 1
ATOM 1106 O O . ASP A 1 135 ? -31.366 16.359 31.414 1.00 57.69 135 ASP A O 1
ATOM 1110 N N . LEU A 1 136 ? -31.384 15.788 29.220 1.00 54.50 136 LEU A N 1
ATOM 1111 C CA . LEU A 1 136 ? -30.081 16.319 28.785 1.00 54.50 136 LEU A CA 1
ATOM 1112 C C . LEU A 1 136 ? -29.994 17.856 28.855 1.00 54.50 136 LEU A C 1
ATOM 1114 O O . LEU A 1 136 ? -29.352 18.508 28.039 1.00 54.50 136 LEU A O 1
ATOM 1118 N N . SER A 1 137 ? -30.600 18.463 29.869 1.00 50.97 137 SER A N 1
ATOM 1119 C CA . SER A 1 137 ? -30.511 19.890 30.188 1.00 50.97 137 SER A CA 1
ATOM 1120 C C . SER A 1 137 ? -29.099 20.338 30.604 1.00 50.97 137 SER A C 1
ATOM 1122 O O . SER A 1 137 ? -28.843 21.533 30.743 1.00 50.97 137 SER A O 1
ATOM 1124 N N . ARG A 1 138 ? -28.154 19.404 30.797 1.00 63.03 138 ARG A N 1
ATOM 1125 C CA . ARG A 1 138 ? -26.792 19.676 31.285 1.00 63.03 138 ARG A CA 1
ATOM 1126 C C . ARG A 1 138 ? -25.746 19.390 30.215 1.00 63.03 138 ARG A C 1
ATOM 1128 O O . ARG A 1 138 ? -25.261 18.266 30.084 1.00 63.03 138 ARG A O 1
ATOM 1135 N N . LEU A 1 139 ? -25.353 20.450 29.510 1.00 70.69 139 LEU A N 1
ATOM 1136 C CA . LEU A 1 139 ? -24.367 20.441 28.423 1.00 70.69 139 LEU A CA 1
ATOM 1137 C C . LEU A 1 139 ? -23.059 19.712 28.794 1.00 70.69 139 LEU A C 1
ATOM 1139 O O . LEU A 1 139 ? -22.528 18.960 27.983 1.00 70.69 139 LEU A O 1
ATOM 1143 N N . ALA A 1 140 ? -22.576 19.871 30.032 1.00 74.31 140 ALA A N 1
ATOM 1144 C CA . ALA A 1 140 ? -21.340 19.236 30.494 1.00 74.31 140 ALA A CA 1
ATOM 1145 C C . ALA A 1 140 ? -21.434 17.700 30.515 1.00 74.31 140 ALA A C 1
ATOM 1147 O O . ALA A 1 140 ? -20.550 17.022 30.001 1.00 74.31 140 ALA A O 1
ATOM 1148 N N . LEU A 1 141 ? -22.515 17.129 31.053 1.00 76.31 141 LEU A N 1
ATOM 1149 C CA . LEU A 1 141 ? -22.683 15.674 31.103 1.00 76.31 141 LEU A CA 1
ATOM 1150 C C . LEU A 1 141 ? -22.906 15.092 29.697 1.00 76.31 141 LEU A C 1
ATOM 1152 O O . LEU A 1 141 ? -22.339 14.052 29.365 1.00 76.31 141 LEU A O 1
ATOM 1156 N N . ALA A 1 142 ? -23.650 15.802 28.844 1.00 77.06 142 ALA A N 1
ATOM 1157 C CA . ALA A 1 142 ? -23.844 15.425 27.446 1.00 77.06 142 ALA A CA 1
ATOM 1158 C C . ALA A 1 142 ? -22.513 15.349 26.671 1.00 77.06 142 ALA A C 1
ATOM 1160 O O . ALA A 1 142 ? -22.279 14.384 25.945 1.00 77.06 142 ALA A O 1
ATOM 1161 N N . GLN A 1 143 ? -21.603 16.308 26.881 1.00 83.25 143 GLN A N 1
ATOM 1162 C CA . GLN A 1 143 ? -20.275 16.305 26.254 1.00 83.25 143 GLN A CA 1
ATOM 1163 C C . GLN A 1 143 ? -19.416 15.108 26.688 1.00 83.25 143 GLN A C 1
ATOM 1165 O O . GLN A 1 143 ? -18.805 14.453 25.840 1.00 83.25 143 GLN A O 1
ATOM 1170 N N . HIS A 1 144 ? -19.391 14.775 27.984 1.00 83.56 144 HIS A N 1
ATOM 1171 C CA . HIS A 1 144 ? -18.622 13.625 28.478 1.00 83.56 144 HIS A CA 1
ATOM 1172 C C . HIS A 1 144 ? -19.210 12.297 27.985 1.00 83.56 144 HIS A C 1
ATOM 1174 O O . HIS A 1 144 ? -18.458 11.399 27.609 1.00 83.56 144 HIS A O 1
ATOM 1180 N N . LEU A 1 145 ? -20.541 12.182 27.904 1.00 82.38 145 LEU A N 1
ATOM 1181 C CA . LEU A 1 145 ? -21.207 11.012 27.323 1.00 82.38 145 LEU A CA 1
ATOM 1182 C C . LEU A 1 145 ? -20.920 10.866 25.823 1.00 82.38 145 LEU A C 1
ATOM 1184 O O . LEU A 1 145 ? -20.678 9.753 25.360 1.00 82.38 145 LEU A O 1
ATOM 1188 N N . GLN A 1 146 ? -20.888 11.966 25.067 1.00 84.62 146 GLN A N 1
ATOM 1189 C CA . GLN A 1 146 ? -20.532 11.943 23.646 1.00 84.62 146 GLN A CA 1
ATOM 1190 C C . GLN A 1 146 ? -19.068 11.529 23.437 1.00 84.62 146 GLN A C 1
ATOM 1192 O O . GLN A 1 146 ? -18.776 10.699 22.574 1.00 84.62 146 GLN A O 1
ATOM 1197 N N . LYS A 1 147 ? -18.149 12.047 24.261 1.00 87.81 147 LYS A N 1
ATOM 1198 C CA . LYS A 1 147 ? -16.737 11.639 24.251 1.00 87.81 147 LYS A CA 1
ATOM 1199 C C . LYS A 1 147 ? -16.583 10.155 24.594 1.00 87.81 147 LYS A C 1
ATOM 1201 O O . LYS A 1 147 ? -15.889 9.431 23.884 1.00 87.81 147 LYS A O 1
ATOM 1206 N N . LEU A 1 148 ? -17.285 9.683 25.625 1.00 87.62 148 LEU A N 1
ATOM 1207 C CA . LEU A 1 148 ? -17.314 8.272 26.007 1.00 87.62 148 LEU A CA 1
ATOM 1208 C C . LEU A 1 148 ? -17.839 7.390 24.866 1.00 87.62 148 LEU A C 1
ATOM 1210 O O . LEU A 1 148 ? -17.261 6.348 24.582 1.00 87.62 148 LEU A O 1
ATOM 1214 N N . HIS A 1 149 ? -18.889 7.826 24.171 1.00 85.88 149 HIS A N 1
ATOM 1215 C CA . HIS A 1 149 ? -19.455 7.114 23.027 1.00 85.88 149 HIS A CA 1
ATOM 1216 C C . HIS A 1 149 ? -18.453 6.971 21.875 1.00 85.88 149 HIS A C 1
ATOM 1218 O O . HIS A 1 149 ? -18.245 5.863 21.389 1.00 85.88 149 HIS A O 1
ATOM 1224 N N . SER A 1 150 ? -17.796 8.067 21.482 1.00 89.19 150 SER A N 1
ATOM 1225 C CA . SER A 1 150 ? -16.765 8.062 20.434 1.00 89.19 150 SER A CA 1
ATOM 1226 C C . SER A 1 150 ? -15.586 7.151 20.793 1.00 89.19 150 SER A C 1
ATOM 1228 O O . SER A 1 150 ? -15.078 6.408 19.948 1.00 89.19 150 SER A O 1
ATOM 1230 N N . ASN A 1 151 ? -15.157 7.179 22.057 1.00 89.25 151 ASN A N 1
ATOM 1231 C CA . ASN A 1 151 ? -14.069 6.330 22.531 1.00 89.25 151 ASN A CA 1
ATOM 1232 C C . ASN A 1 151 ? -14.470 4.849 22.534 1.00 89.25 151 ASN A C 1
ATOM 1234 O O . ASN A 1 151 ? -13.688 4.008 22.098 1.00 89.25 151 ASN A O 1
ATOM 1238 N N . LEU A 1 152 ? -15.694 4.522 22.964 1.00 88.19 152 LEU A N 1
ATOM 1239 C CA . LEU A 1 152 ? -16.215 3.152 22.934 1.00 88.19 152 LEU A CA 1
ATOM 1240 C C . LEU A 1 152 ? -16.412 2.634 21.505 1.00 88.19 152 LEU A C 1
ATOM 1242 O O . LEU A 1 152 ? -16.184 1.453 21.266 1.00 88.19 152 LEU A O 1
ATOM 1246 N N . ASP A 1 153 ? -16.781 3.494 20.553 1.00 88.75 153 ASP A N 1
ATOM 1247 C CA . ASP A 1 153 ? -16.846 3.128 19.132 1.00 88.75 153 ASP A CA 1
ATOM 1248 C C . ASP A 1 153 ? -15.480 2.758 18.573 1.00 88.75 153 ASP A C 1
ATOM 1250 O O . ASP A 1 153 ? -15.321 1.721 17.926 1.00 88.75 153 ASP A O 1
ATOM 1254 N N . THR A 1 154 ? -14.481 3.580 18.882 1.00 88.12 154 THR A N 1
ATOM 1255 C CA . THR A 1 154 ? -13.102 3.328 18.465 1.00 88.12 154 THR A CA 1
ATOM 1256 C C . THR A 1 154 ? -12.573 2.047 19.113 1.00 88.12 154 THR A C 1
ATOM 1258 O O . THR A 1 154 ? -11.982 1.208 18.436 1.00 88.12 154 THR A O 1
ATOM 1261 N N . LEU A 1 155 ? -12.852 1.839 20.404 1.00 88.06 155 LEU A N 1
ATOM 1262 C CA . LEU A 1 155 ? -12.455 0.635 21.131 1.00 88.06 155 LEU A CA 1
ATOM 1263 C C . LEU A 1 155 ? -13.128 -0.628 20.564 1.00 88.06 155 LEU A C 1
ATOM 1265 O O . LEU A 1 155 ? -12.455 -1.635 20.348 1.00 88.06 155 LEU A O 1
ATOM 1269 N N . ALA A 1 156 ? -14.431 -0.581 20.272 1.00 87.38 156 ALA A N 1
ATOM 1270 C CA . ALA A 1 156 ? -15.149 -1.697 19.654 1.00 87.38 156 ALA A CA 1
ATOM 1271 C C . ALA A 1 156 ? -14.579 -2.042 18.271 1.00 87.38 156 ALA A C 1
ATOM 1273 O O . ALA A 1 156 ? -14.380 -3.218 17.962 1.00 87.38 156 ALA A O 1
ATOM 1274 N N . ALA A 1 157 ? -14.275 -1.024 17.459 1.00 87.12 157 ALA A N 1
ATOM 1275 C CA . ALA A 1 157 ? -13.640 -1.215 16.161 1.00 87.12 157 ALA A CA 1
ATOM 1276 C C . ALA A 1 157 ? -12.275 -1.909 16.302 1.00 87.12 157 ALA A C 1
ATOM 1278 O O . ALA A 1 157 ? -12.029 -2.889 15.602 1.00 87.12 157 ALA A O 1
ATOM 1279 N N . LEU A 1 158 ? -11.429 -1.480 17.248 1.00 86.25 158 LEU A N 1
ATOM 1280 C CA . LEU A 1 158 ? -10.121 -2.098 17.503 1.00 86.25 158 LEU A CA 1
ATOM 1281 C C . LEU A 1 158 ? -10.218 -3.564 17.941 1.00 86.25 158 LEU A C 1
ATOM 1283 O O . LEU A 1 158 ? -9.417 -4.384 17.493 1.00 86.25 158 LEU A O 1
ATOM 1287 N N . TYR A 1 159 ? -11.189 -3.924 18.785 1.00 85.00 159 TYR A N 1
ATOM 1288 C CA . TYR A 1 159 ? -11.385 -5.323 19.182 1.00 85.00 159 TYR A CA 1
ATOM 1289 C C . TYR A 1 159 ? -11.797 -6.211 18.005 1.00 85.00 159 TYR A C 1
ATOM 1291 O O . TYR A 1 159 ? -11.304 -7.340 17.907 1.00 85.00 159 TYR A O 1
ATOM 1299 N N . ASN A 1 160 ? -12.626 -5.686 17.099 1.00 84.19 160 ASN A N 1
ATOM 1300 C CA . ASN A 1 160 ? -13.068 -6.402 15.904 1.00 84.19 160 ASN A CA 1
ATOM 1301 C C . ASN A 1 160 ? -11.946 -6.583 14.872 1.00 84.19 160 ASN A C 1
ATOM 1303 O O . ASN A 1 160 ? -11.920 -7.625 14.214 1.00 84.19 160 ASN A O 1
ATOM 1307 N N . LEU A 1 161 ? -10.973 -5.655 14.809 1.00 86.56 161 LEU A N 1
ATOM 1308 C CA . LEU A 1 161 ? -9.821 -5.767 13.907 1.00 86.56 161 LEU A CA 1
ATOM 1309 C C . LEU A 1 161 ? -9.155 -7.136 14.035 1.00 86.56 161 LEU A C 1
ATOM 1311 O O . LEU A 1 161 ? -8.683 -7.534 15.110 1.00 86.56 161 LEU A O 1
ATOM 1315 N N . SER A 1 162 ? -9.076 -7.848 12.914 1.00 86.81 162 SER A N 1
ATOM 1316 C CA . SER A 1 162 ? -8.460 -9.163 12.864 1.00 86.81 162 SER A CA 1
ATOM 1317 C C . SER A 1 162 ? -7.799 -9.458 11.524 1.00 86.81 162 SER A C 1
ATOM 1319 O O . SER A 1 162 ? -8.235 -9.030 10.457 1.00 86.81 162 SER A O 1
ATOM 1321 N N . GLU A 1 163 ? -6.770 -10.300 11.572 1.00 86.19 163 GLU A N 1
ATOM 1322 C CA . GLU A 1 163 ? -6.111 -10.826 10.370 1.00 86.19 163 GLU A CA 1
ATOM 1323 C C . GLU A 1 163 ? -7.080 -11.583 9.443 1.00 86.19 163 GLU A C 1
ATOM 1325 O O . GLU A 1 163 ? -6.849 -11.727 8.246 1.00 86.19 163 GLU A O 1
ATOM 1330 N N . GLU A 1 164 ? -8.187 -12.101 9.970 1.00 86.94 164 GLU A N 1
ATOM 1331 C CA . GLU A 1 164 ? -9.210 -12.772 9.169 1.00 86.94 164 GLU A CA 1
ATOM 1332 C C . GLU A 1 164 ? -10.034 -11.786 8.331 1.00 86.94 164 GLU A C 1
ATOM 1334 O O . GLU A 1 164 ? -10.259 -12.025 7.143 1.00 86.94 164 GLU A O 1
ATOM 1339 N N . GLU A 1 165 ? -10.443 -10.660 8.918 1.00 86.56 165 GLU A N 1
ATOM 1340 C CA . GLU A 1 165 ? -11.133 -9.585 8.199 1.00 86.56 165 GLU A CA 1
ATOM 1341 C C . GLU A 1 165 ? -10.234 -8.972 7.130 1.00 86.56 165 GLU A C 1
ATOM 1343 O O . GLU A 1 165 ? -10.678 -8.782 5.998 1.00 86.56 165 GLU A O 1
ATOM 1348 N N . LYS A 1 166 ? -8.951 -8.754 7.445 1.00 87.88 166 LYS A N 1
ATOM 1349 C CA . LYS A 1 166 ? -7.944 -8.342 6.459 1.00 87.88 166 LYS A CA 1
ATOM 1350 C C . LYS A 1 166 ? -7.916 -9.288 5.263 1.00 87.88 166 LYS A C 1
ATOM 1352 O O . LYS A 1 166 ? -8.064 -8.840 4.128 1.00 87.88 166 LYS A O 1
ATOM 1357 N N . ARG A 1 167 ? -7.793 -10.600 5.503 1.00 85.94 167 ARG A N 1
ATOM 1358 C CA . ARG A 1 167 ? -7.806 -11.608 4.429 1.00 85.94 167 ARG A CA 1
ATOM 1359 C C . ARG A 1 167 ? -9.116 -11.591 3.645 1.00 85.94 167 ARG A C 1
ATOM 1361 O O . ARG A 1 167 ? -9.092 -11.732 2.427 1.00 85.94 167 ARG A O 1
ATOM 1368 N N . ARG A 1 168 ? -10.261 -11.400 4.308 1.00 88.44 168 ARG A N 1
ATOM 1369 C CA . ARG A 1 168 ? -11.569 -11.282 3.643 1.00 88.44 168 ARG A CA 1
ATOM 1370 C C . ARG A 1 168 ? -11.616 -10.073 2.706 1.00 88.44 168 ARG A C 1
ATOM 1372 O O . ARG A 1 168 ? -12.032 -10.222 1.563 1.00 88.44 168 ARG A O 1
ATOM 1379 N N . MET A 1 169 ? -11.139 -8.919 3.164 1.00 89.25 169 MET A N 1
ATOM 1380 C CA . MET A 1 169 ? -11.064 -7.698 2.358 1.00 89.25 169 MET A CA 1
ATOM 1381 C C . MET A 1 169 ? -10.095 -7.846 1.176 1.00 89.25 169 MET A C 1
ATOM 1383 O O . MET A 1 169 ? -10.411 -7.432 0.063 1.00 89.25 169 MET A O 1
ATOM 1387 N N . GLN A 1 170 ? -8.950 -8.505 1.375 1.00 87.06 170 GLN A N 1
ATOM 1388 C CA . GLN A 1 170 ? -8.011 -8.812 0.288 1.00 87.06 170 GLN A CA 1
ATOM 1389 C C . GLN A 1 170 ? -8.639 -9.721 -0.778 1.00 87.06 170 GLN A C 1
ATOM 1391 O O . GLN A 1 170 ? -8.446 -9.481 -1.965 1.00 87.06 170 GLN A O 1
ATOM 1396 N N . ARG A 1 171 ? -9.448 -10.714 -0.377 1.00 87.00 171 ARG A N 1
ATOM 1397 C CA . ARG A 1 171 ? -10.204 -11.565 -1.315 1.00 87.00 171 ARG A CA 1
ATOM 1398 C C . ARG A 1 171 ? -11.267 -10.795 -2.096 1.00 87.00 171 ARG A C 1
ATOM 1400 O O . ARG A 1 171 ? -11.499 -11.116 -3.251 1.00 87.00 171 ARG A O 1
ATOM 1407 N N . SER A 1 172 ? -11.914 -9.789 -1.506 1.00 88.06 172 SER A N 1
ATOM 1408 C CA . SER A 1 172 ? -12.853 -8.938 -2.259 1.00 88.06 172 SER A CA 1
ATOM 1409 C C . SER A 1 172 ? -12.160 -7.978 -3.231 1.00 88.06 172 SER A C 1
ATOM 1411 O O . SER A 1 172 ? -12.792 -7.523 -4.177 1.00 88.06 172 SER A O 1
ATOM 1413 N N . ALA A 1 173 ? -10.876 -7.681 -3.012 1.00 88.75 173 ALA A N 1
ATOM 1414 C CA . ALA A 1 173 ? -10.060 -6.815 -3.865 1.00 88.75 173 ALA A CA 1
ATOM 1415 C C . ALA A 1 173 ? -9.264 -7.588 -4.941 1.00 88.75 173 ALA A C 1
ATOM 1417 O O . ALA A 1 173 ? -8.385 -7.007 -5.585 1.00 88.75 173 ALA A O 1
ATOM 1418 N N . GLU A 1 174 ? -9.558 -8.883 -5.115 1.00 86.50 174 GLU A N 1
ATOM 1419 C CA . GLU A 1 174 ? -8.858 -9.826 -5.995 1.00 86.50 174 GLU A CA 1
ATOM 1420 C C . GLU A 1 174 ? -8.846 -9.326 -7.457 1.00 86.50 174 GLU A C 1
ATOM 1422 O O . GLU A 1 174 ? -9.909 -9.127 -8.047 1.00 86.50 174 GLU A O 1
ATOM 1427 N N . PRO A 1 175 ? -7.660 -9.072 -8.041 1.00 89.00 175 PRO A N 1
ATOM 1428 C CA . PRO A 1 175 ? -7.542 -8.448 -9.354 1.00 89.00 175 PRO A CA 1
ATOM 1429 C C . PRO A 1 175 ? -7.122 -9.391 -10.488 1.00 89.00 175 PRO A C 1
ATOM 1431 O O . PRO A 1 175 ? -6.481 -8.937 -11.434 1.00 89.00 175 PRO A O 1
ATOM 1434 N N . SER A 1 176 ? -7.451 -10.683 -10.458 1.00 85.69 176 SER A N 1
ATOM 1435 C CA . SER A 1 176 ? -6.957 -11.612 -11.487 1.00 85.69 176 SER A CA 1
ATOM 1436 C C . SER A 1 176 ? -7.468 -11.347 -12.882 1.00 85.69 176 SER A C 1
ATOM 1438 O O . SER A 1 176 ? -6.813 -11.697 -13.861 1.00 85.69 176 SER A O 1
ATOM 1440 N N . TYR A 1 177 ? -8.595 -10.655 -12.980 1.00 85.56 177 TYR A N 1
ATOM 1441 C CA . TYR A 1 177 ? -9.106 -10.137 -14.239 1.00 85.56 177 TYR A CA 1
ATOM 1442 C C . TYR A 1 177 ? -8.141 -9.151 -14.926 1.00 85.56 177 TYR A C 1
ATOM 1444 O O . TYR A 1 177 ? -8.307 -8.886 -16.113 1.00 85.56 177 TYR A O 1
ATOM 1452 N N . LEU A 1 178 ? -7.137 -8.611 -14.219 1.00 86.94 178 LEU A N 1
ATOM 1453 C CA . LEU A 1 178 ? -6.119 -7.732 -14.798 1.00 86.94 178 LEU A CA 1
ATOM 1454 C C . LEU A 1 178 ? -5.001 -8.488 -15.523 1.00 86.94 178 LEU A C 1
ATOM 1456 O O . LEU A 1 178 ? -4.390 -7.905 -16.414 1.00 86.94 178 LEU A O 1
ATOM 1460 N N . TRP A 1 179 ? -4.728 -9.757 -15.188 1.00 84.50 179 TRP A N 1
ATOM 1461 C CA . TRP A 1 179 ? -3.602 -10.499 -15.776 1.00 84.50 179 TRP A CA 1
ATOM 1462 C C . TRP A 1 179 ? -3.652 -10.598 -17.305 1.00 84.50 179 TRP A C 1
ATOM 1464 O O . TRP A 1 179 ? -2.632 -10.304 -17.923 1.00 84.50 179 TRP A O 1
ATOM 1474 N N . PRO A 1 180 ? -4.792 -10.940 -17.942 1.00 84.62 180 PRO A N 1
ATOM 1475 C CA . PRO A 1 180 ? -4.852 -11.057 -19.400 1.00 84.62 180 PRO A CA 1
ATOM 1476 C C . PRO A 1 180 ? -4.700 -9.720 -20.134 1.00 84.62 180 PRO A C 1
ATOM 1478 O O . PRO A 1 180 ? -4.357 -9.711 -21.306 1.00 84.62 180 PRO A O 1
ATOM 1481 N N . VAL A 1 181 ? -4.979 -8.600 -19.460 1.00 84.81 181 VAL A N 1
ATOM 1482 C CA . VAL A 1 181 ? -4.985 -7.251 -20.054 1.00 84.81 181 VAL A CA 1
ATOM 1483 C C . VAL A 1 181 ? -3.664 -6.512 -19.782 1.00 84.81 181 VAL A C 1
ATOM 1485 O O . VAL A 1 181 ? -3.404 -5.443 -20.333 1.00 84.81 181 VAL A O 1
ATOM 1488 N N . LEU A 1 182 ? -2.803 -7.070 -18.925 1.00 84.25 182 LEU A N 1
ATOM 1489 C CA . LEU A 1 182 ? -1.562 -6.430 -18.498 1.00 84.25 182 LEU A CA 1
ATOM 1490 C C . LEU A 1 182 ? -0.600 -6.193 -19.670 1.00 84.25 182 LEU A C 1
ATOM 1492 O O . LEU A 1 182 ? 0.026 -5.134 -19.734 1.00 84.25 182 LEU A O 1
ATOM 1496 N N . ASP A 1 183 ? -0.527 -7.133 -20.614 1.00 83.62 183 ASP A N 1
ATOM 1497 C CA . ASP A 1 183 ? 0.325 -7.023 -21.802 1.00 83.62 183 ASP A CA 1
ATOM 1498 C C . ASP A 1 183 ? -0.100 -5.825 -22.671 1.00 83.62 183 ASP A C 1
ATOM 1500 O O . ASP A 1 183 ? 0.724 -4.971 -23.002 1.00 83.62 183 ASP A O 1
ATOM 1504 N N . ASP A 1 184 ? -1.403 -5.682 -22.928 1.00 83.75 184 ASP A N 1
ATOM 1505 C CA . ASP A 1 184 ? -1.969 -4.578 -23.719 1.00 83.75 184 ASP A CA 1
ATOM 1506 C C . ASP A 1 184 ? -1.817 -3.216 -23.027 1.00 83.75 184 ASP A C 1
ATOM 1508 O O . ASP A 1 184 ? -1.720 -2.163 -23.668 1.00 83.75 184 ASP A O 1
ATOM 1512 N N . TRP A 1 185 ? -1.821 -3.207 -21.693 1.00 85.31 185 TRP A N 1
ATOM 1513 C CA . TRP A 1 185 ? -1.688 -1.984 -20.906 1.00 85.31 185 TRP A CA 1
ATOM 1514 C C . TRP A 1 185 ? -0.246 -1.603 -20.610 1.00 85.31 185 TRP A C 1
ATOM 1516 O O . TRP A 1 185 ? -0.002 -0.432 -20.331 1.00 85.31 185 TRP A O 1
ATOM 1526 N N . THR A 1 186 ? 0.711 -2.522 -20.727 1.00 87.00 186 THR A N 1
ATOM 1527 C CA . THR A 1 186 ? 2.141 -2.265 -20.497 1.00 87.00 186 THR A CA 1
ATOM 1528 C C . THR A 1 186 ? 2.654 -0.995 -21.189 1.00 87.00 186 THR A C 1
ATOM 1530 O O . THR A 1 186 ? 3.185 -0.136 -20.480 1.00 87.00 186 THR A O 1
ATOM 1533 N N . PRO A 1 187 ? 2.453 -0.776 -22.507 1.00 86.62 187 PRO A N 1
ATOM 1534 C CA . PRO A 1 187 ? 2.913 0.454 -23.159 1.00 86.62 187 PRO A CA 1
ATOM 1535 C C . PRO A 1 187 ? 2.230 1.712 -22.606 1.00 86.62 187 PRO A C 1
ATOM 1537 O O . PRO A 1 187 ? 2.855 2.760 -22.476 1.00 86.62 187 PRO A O 1
ATOM 1540 N N . ARG A 1 188 ? 0.955 1.619 -22.211 1.00 85.00 188 ARG A N 1
ATOM 1541 C CA . ARG A 1 188 ? 0.208 2.746 -21.626 1.00 85.00 188 ARG A CA 1
ATOM 1542 C C . ARG A 1 188 ? 0.696 3.073 -20.221 1.00 85.00 188 ARG A C 1
ATOM 1544 O O . ARG A 1 188 ? 0.816 4.245 -19.879 1.00 85.00 188 ARG A O 1
ATOM 1551 N N . ILE A 1 189 ? 0.999 2.046 -19.428 1.00 85.31 189 ILE A N 1
ATOM 1552 C CA . ILE A 1 189 ? 1.599 2.186 -18.102 1.00 85.31 189 ILE A CA 1
ATOM 1553 C C . ILE A 1 189 ? 2.973 2.843 -18.245 1.00 85.31 189 ILE A C 1
ATOM 1555 O O . ILE A 1 189 ? 3.240 3.817 -17.554 1.00 85.31 189 ILE A O 1
ATOM 1559 N N . GLN A 1 190 ? 3.813 2.382 -19.178 1.00 87.00 190 GLN A N 1
ATOM 1560 C CA . GLN A 1 190 ? 5.113 2.998 -19.461 1.00 87.00 190 GLN A CA 1
ATOM 1561 C C . GLN A 1 190 ? 4.972 4.481 -19.824 1.00 87.00 190 GLN A C 1
ATOM 1563 O O . GLN A 1 190 ? 5.633 5.309 -19.205 1.00 87.00 190 GLN A O 1
ATOM 1568 N N . CYS A 1 191 ? 4.076 4.839 -20.753 1.00 84.00 191 CYS A N 1
ATOM 1569 C CA . CYS A 1 191 ? 3.800 6.242 -21.079 1.00 84.00 191 CYS A CA 1
ATOM 1570 C C . CYS A 1 191 ? 3.376 7.037 -19.840 1.00 84.00 191 CYS A C 1
ATOM 1572 O O . CYS A 1 191 ? 3.967 8.065 -19.544 1.00 84.00 191 CYS A O 1
ATOM 1574 N N . GLN A 1 192 ? 2.423 6.529 -19.057 1.00 81.62 192 GLN A N 1
ATOM 1575 C CA . GLN A 1 192 ? 1.934 7.228 -17.871 1.00 81.62 192 GLN A CA 1
ATOM 1576 C C . GLN A 1 192 ? 3.022 7.440 -16.813 1.00 81.62 192 GLN A C 1
ATOM 1578 O O . GLN A 1 192 ? 3.053 8.487 -16.170 1.00 81.62 192 GLN A O 1
ATOM 1583 N N . VAL A 1 193 ? 3.928 6.482 -16.633 1.00 81.12 193 VAL A N 1
ATOM 1584 C CA . VAL A 1 193 ? 5.063 6.598 -15.705 1.00 81.12 193 VAL A CA 1
ATOM 1585 C C . VAL A 1 193 ? 6.052 7.655 -16.174 1.00 81.12 193 VAL A C 1
ATOM 1587 O O . VAL A 1 193 ? 6.546 8.431 -15.360 1.00 81.12 193 VAL A O 1
ATOM 1590 N N . LEU A 1 194 ? 6.319 7.703 -17.479 1.00 80.50 194 LEU A N 1
ATOM 1591 C CA . LEU A 1 194 ? 7.209 8.695 -18.072 1.00 80.50 194 LEU A CA 1
ATOM 1592 C C . LEU A 1 194 ? 6.595 10.102 -18.021 1.00 80.50 194 LEU A C 1
ATOM 1594 O O . LEU A 1 194 ? 7.289 11.044 -17.650 1.00 80.50 194 LEU A O 1
ATOM 1598 N N . ASP A 1 195 ? 5.301 10.231 -18.318 1.00 78.31 195 ASP A N 1
ATOM 1599 C CA . ASP A 1 195 ? 4.594 11.515 -18.376 1.00 78.31 195 ASP A CA 1
ATOM 1600 C C . ASP A 1 195 ? 4.346 12.107 -16.982 1.00 78.31 195 ASP A C 1
ATOM 1602 O O . ASP A 1 195 ? 4.502 13.306 -16.766 1.00 78.31 195 ASP A O 1
ATOM 1606 N N . SER A 1 196 ? 3.960 11.272 -16.013 1.00 73.25 196 SER A N 1
ATOM 1607 C CA . SER A 1 196 ? 3.695 11.725 -14.639 1.00 73.25 196 SER A CA 1
ATOM 1608 C C . SER A 1 196 ? 4.954 11.832 -13.782 1.00 73.25 196 SER A C 1
ATOM 1610 O O . SER A 1 196 ? 4.919 12.465 -12.728 1.00 73.25 196 SER A O 1
ATOM 1612 N N . SER A 1 197 ? 6.051 11.186 -14.199 1.00 70.31 197 SER A N 1
ATOM 1613 C CA . SER A 1 197 ? 7.236 10.939 -13.367 1.00 70.31 197 SER A CA 1
ATOM 1614 C C . SER A 1 197 ? 6.912 10.312 -11.999 1.00 70.31 197 SER A C 1
ATOM 1616 O O . SER A 1 197 ? 7.716 10.384 -11.067 1.00 70.31 197 SER A O 1
ATOM 1618 N N . ASP A 1 198 ? 5.738 9.686 -11.862 1.00 73.50 198 ASP A N 1
ATOM 1619 C CA . ASP A 1 198 ? 5.252 9.123 -10.611 1.00 73.50 198 ASP A CA 1
ATOM 1620 C C . ASP A 1 198 ? 5.410 7.600 -10.588 1.00 73.50 198 ASP A C 1
ATOM 1622 O O . ASP A 1 198 ? 4.578 6.826 -11.069 1.00 73.50 198 ASP A O 1
ATOM 1626 N N . ALA A 1 199 ? 6.484 7.148 -9.947 1.00 72.19 199 ALA A N 1
ATOM 1627 C CA . ALA A 1 199 ? 6.715 5.729 -9.710 1.00 72.19 199 ALA A CA 1
ATOM 1628 C C . ALA A 1 199 ? 5.701 5.113 -8.721 1.00 72.19 199 ALA A C 1
ATOM 1630 O O . ALA A 1 199 ? 5.552 3.889 -8.671 1.00 72.19 199 ALA A O 1
ATOM 1631 N N . GLN A 1 200 ? 4.959 5.921 -7.950 1.00 77.62 200 GLN A N 1
ATOM 1632 C CA . GLN A 1 200 ? 3.939 5.410 -7.030 1.00 77.62 200 GLN A CA 1
ATOM 1633 C C . GLN A 1 200 ? 2.795 4.725 -7.781 1.00 77.62 200 GLN A C 1
ATOM 1635 O O . GLN A 1 200 ? 2.229 3.734 -7.310 1.00 77.62 200 GLN A O 1
ATOM 1640 N N . THR A 1 201 ? 2.492 5.201 -8.984 1.00 80.56 201 THR A N 1
ATOM 1641 C CA . THR A 1 201 ? 1.489 4.611 -9.869 1.00 80.56 201 THR A CA 1
ATOM 1642 C C . THR A 1 201 ? 1.861 3.170 -10.261 1.00 80.56 201 THR A C 1
ATOM 1644 O O . THR A 1 201 ? 1.027 2.267 -10.172 1.00 80.56 201 THR A O 1
ATOM 1647 N N . VAL A 1 202 ? 3.139 2.899 -10.559 1.00 80.81 202 VAL A N 1
ATOM 1648 C CA . VAL A 1 202 ? 3.643 1.523 -10.755 1.00 80.81 202 VAL A CA 1
ATOM 1649 C C . VAL A 1 202 ? 3.501 0.735 -9.463 1.00 80.81 202 VAL A C 1
ATOM 1651 O O . VAL A 1 202 ? 2.872 -0.317 -9.427 1.00 80.81 202 VAL A O 1
ATOM 1654 N N . ARG A 1 203 ? 4.035 1.270 -8.365 1.00 81.25 203 ARG A N 1
ATOM 1655 C CA . ARG A 1 203 ? 4.028 0.595 -7.067 1.00 81.25 203 ARG A CA 1
ATOM 1656 C C . ARG A 1 203 ? 2.633 0.107 -6.665 1.00 81.25 203 ARG A C 1
ATOM 1658 O O . ARG A 1 203 ? 2.485 -1.031 -6.228 1.00 81.25 203 ARG A O 1
ATOM 1665 N N . THR A 1 204 ? 1.627 0.963 -6.810 1.00 85.88 204 THR A N 1
ATOM 1666 C CA . THR A 1 204 ? 0.242 0.667 -6.427 1.00 85.88 204 THR A CA 1
ATOM 1667 C C . THR A 1 204 ? -0.376 -0.415 -7.307 1.00 85.88 204 THR A C 1
ATOM 1669 O O . THR A 1 204 ? -0.979 -1.345 -6.776 1.00 85.88 204 THR A O 1
ATOM 1672 N N . LEU A 1 205 ? -0.172 -0.371 -8.626 1.00 86.75 205 LEU A N 1
ATOM 1673 C CA . LEU A 1 205 ? -0.651 -1.416 -9.536 1.00 86.75 205 LEU A CA 1
ATOM 1674 C C . LEU A 1 205 ? -0.027 -2.782 -9.225 1.00 86.75 205 LEU A C 1
ATOM 1676 O O . LEU A 1 205 ? -0.728 -3.791 -9.169 1.00 86.75 205 LEU A O 1
ATOM 1680 N N . PHE A 1 206 ? 1.280 -2.814 -8.971 1.00 84.25 206 PHE A N 1
ATOM 1681 C CA . PHE A 1 206 ? 1.986 -4.046 -8.621 1.00 84.25 206 PHE A CA 1
ATOM 1682 C C . PHE A 1 206 ? 1.589 -4.572 -7.239 1.00 84.25 206 PHE A C 1
ATOM 1684 O O . PHE A 1 206 ? 1.458 -5.784 -7.059 1.00 84.25 206 PHE A O 1
ATOM 1691 N N . PHE A 1 207 ? 1.315 -3.679 -6.282 1.00 85.56 207 PHE A N 1
ATOM 1692 C CA . PHE A 1 207 ? 0.681 -4.053 -5.021 1.00 85.56 207 PHE A CA 1
ATOM 1693 C C . PHE A 1 207 ? -0.675 -4.720 -5.273 1.00 85.56 207 PHE A C 1
ATOM 1695 O O . PHE A 1 207 ? -0.908 -5.811 -4.753 1.00 85.56 207 PHE A O 1
ATOM 1702 N N . LYS A 1 208 ? -1.534 -4.128 -6.113 1.00 88.69 208 LYS A N 1
ATOM 1703 C CA . LYS A 1 208 ? -2.834 -4.715 -6.452 1.00 88.69 208 LYS A CA 1
ATOM 1704 C C . LYS A 1 208 ? -2.652 -6.105 -7.057 1.00 88.69 208 LYS A C 1
ATOM 1706 O O . LYS A 1 208 ? -3.160 -7.066 -6.495 1.00 88.69 208 LYS A O 1
ATOM 1711 N N . LEU A 1 209 ? -1.843 -6.260 -8.105 1.00 87.38 209 LEU A N 1
ATOM 1712 C CA . LEU A 1 209 ? -1.568 -7.570 -8.714 1.00 87.38 209 LEU A CA 1
ATOM 1713 C C . LEU A 1 209 ? -1.030 -8.594 -7.702 1.00 87.38 209 LEU A C 1
ATOM 1715 O O . LEU A 1 209 ? -1.426 -9.756 -7.745 1.00 87.38 209 LEU A O 1
ATOM 1719 N N . SER A 1 210 ? -0.222 -8.177 -6.724 1.00 85.38 210 SER A N 1
ATOM 1720 C CA . SER A 1 210 ? 0.252 -9.080 -5.668 1.00 85.38 210 SER A CA 1
ATOM 1721 C C . SER A 1 210 ? -0.865 -9.650 -4.778 1.00 85.38 210 SER A C 1
ATOM 1723 O O . SER A 1 210 ? -0.708 -10.746 -4.236 1.00 85.38 210 SER A O 1
ATOM 1725 N N . LEU A 1 211 ? -2.013 -8.967 -4.662 1.00 85.38 211 LEU A N 1
ATOM 1726 C CA . LEU A 1 211 ? -3.179 -9.480 -3.936 1.00 85.38 211 LEU A CA 1
ATOM 1727 C C . LEU A 1 211 ? -3.722 -10.759 -4.585 1.00 85.38 211 LEU A C 1
ATOM 1729 O O . LEU A 1 211 ? -4.068 -11.690 -3.862 1.00 85.38 211 LEU A O 1
ATOM 1733 N N . SER A 1 212 ? -3.729 -10.841 -5.922 1.00 83.88 212 SER A N 1
ATOM 1734 C CA . SER A 1 212 ? -4.174 -12.050 -6.638 1.00 83.88 212 SER A CA 1
ATOM 1735 C C . SER A 1 212 ? -3.305 -13.265 -6.300 1.00 83.88 212 SER A C 1
ATOM 1737 O O . SER A 1 212 ? -3.820 -14.350 -6.040 1.00 83.88 212 SER A O 1
ATOM 1739 N N . ILE A 1 213 ? -1.987 -13.062 -6.197 1.00 82.69 213 ILE A N 1
ATOM 1740 C CA . ILE A 1 213 ? -1.010 -14.108 -5.866 1.00 82.69 213 ILE A CA 1
ATOM 1741 C C . ILE A 1 213 ? -1.270 -14.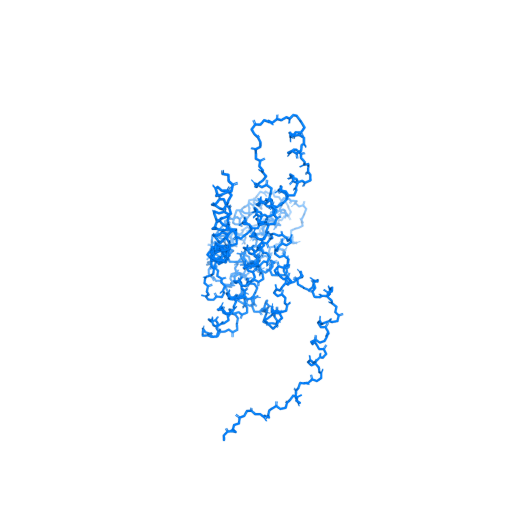653 -4.460 1.00 82.69 213 ILE A C 1
ATOM 1743 O O . ILE A 1 213 ? -1.275 -15.866 -4.254 1.00 82.69 213 ILE A O 1
ATOM 1747 N N . ASN A 1 214 ? -1.527 -13.758 -3.503 1.00 75.69 214 ASN A N 1
ATOM 1748 C CA . ASN A 1 214 ? -1.797 -14.124 -2.112 1.00 75.69 214 ASN A CA 1
ATOM 1749 C C . ASN A 1 214 ? -3.141 -14.850 -1.932 1.00 75.69 214 ASN A C 1
ATOM 1751 O O . ASN A 1 214 ? -3.301 -15.606 -0.975 1.00 75.69 214 ASN A O 1
ATOM 1755 N N . VAL A 1 215 ? -4.116 -14.592 -2.810 1.00 73.94 215 VAL A N 1
ATOM 1756 C CA . VAL A 1 215 ? -5.469 -15.158 -2.723 1.00 73.94 215 VAL A CA 1
ATOM 1757 C C . VAL A 1 215 ? -5.590 -16.493 -3.459 1.00 73.94 215 VAL A C 1
ATOM 1759 O O . VAL A 1 215 ? -6.288 -17.379 -2.968 1.00 73.94 215 VAL A O 1
ATOM 1762 N N . LEU A 1 216 ? -4.945 -16.645 -4.619 1.00 66.12 216 LEU A N 1
ATOM 1763 C CA . LEU A 1 216 ? -5.265 -17.721 -5.563 1.00 66.12 216 LEU A CA 1
ATOM 1764 C C . LEU A 1 216 ? -4.323 -18.919 -5.557 1.00 66.12 216 LEU A C 1
ATOM 1766 O O . LEU A 1 216 ? -4.682 -19.952 -6.118 1.00 66.12 216 LEU A O 1
ATOM 1770 N N . CYS A 1 217 ? -3.121 -18.803 -4.998 1.00 63.78 217 CYS A N 1
ATOM 1771 C CA . CYS A 1 217 ? -2.075 -19.762 -5.325 1.00 63.78 217 CYS A CA 1
ATOM 1772 C C . CYS A 1 217 ? -1.584 -20.603 -4.143 1.00 63.78 217 CYS A C 1
ATOM 1774 O O . CYS A 1 217 ? -1.129 -20.083 -3.125 1.00 63.78 217 CYS A O 1
ATOM 1776 N N . GLU A 1 218 ? -1.548 -21.921 -4.357 1.00 67.06 218 GLU A N 1
ATOM 1777 C CA . GLU A 1 218 ? -0.618 -22.823 -3.673 1.00 67.06 218 GLU A CA 1
ATOM 1778 C C . GLU A 1 218 ? 0.834 -22.362 -3.913 1.00 67.06 218 GLU A C 1
ATOM 1780 O O . GLU A 1 218 ? 1.130 -21.724 -4.928 1.00 67.06 218 GLU A O 1
ATOM 1785 N N . GLN A 1 219 ? 1.753 -22.678 -2.992 1.00 65.88 219 GLN A N 1
ATOM 1786 C CA . GLN A 1 219 ? 3.110 -22.102 -2.956 1.00 65.88 219 GLN A CA 1
ATOM 1787 C C . GLN A 1 219 ? 3.847 -22.118 -4.313 1.00 65.88 219 GLN A C 1
ATOM 1789 O O . GLN A 1 219 ? 4.476 -21.124 -4.670 1.00 65.88 219 GLN A O 1
ATOM 1794 N N . LEU A 1 220 ? 3.734 -23.198 -5.096 1.00 70.12 220 LEU A N 1
ATOM 1795 C CA . LEU A 1 220 ? 4.386 -23.340 -6.408 1.00 70.12 220 LEU A CA 1
ATOM 1796 C C . LEU A 1 220 ? 3.791 -22.422 -7.486 1.00 70.12 220 LEU A C 1
ATOM 1798 O O . LEU A 1 220 ? 4.522 -21.746 -8.209 1.00 70.12 220 LEU A O 1
ATOM 1802 N N . ILE A 1 221 ? 2.461 -22.358 -7.576 1.00 77.44 221 ILE A N 1
ATOM 1803 C CA . ILE A 1 221 ? 1.767 -21.505 -8.550 1.00 77.44 221 ILE A CA 1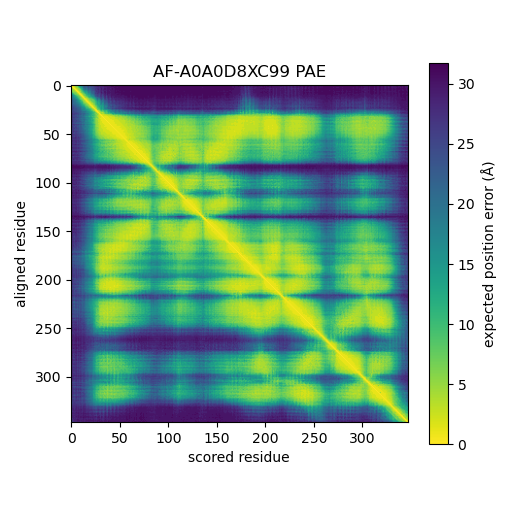
ATOM 1804 C C . ILE A 1 221 ? 2.033 -20.032 -8.206 1.00 77.44 221 ILE A C 1
ATOM 1806 O O . ILE A 1 221 ? 2.285 -19.207 -9.083 1.00 77.44 221 ILE A O 1
ATOM 1810 N N . GLY A 1 222 ? 2.090 -19.713 -6.911 1.00 78.00 222 GLY A N 1
ATOM 1811 C CA . GLY A 1 222 ? 2.326 -18.358 -6.427 1.00 78.00 222 GLY A CA 1
ATOM 1812 C C . GLY A 1 222 ? 3.731 -17.862 -6.748 1.00 78.00 222 GLY A C 1
ATOM 1813 O O . GLY A 1 222 ? 3.908 -16.690 -7.088 1.00 78.00 222 GLY A O 1
ATOM 1814 N N . GLN A 1 223 ? 4.726 -18.751 -6.706 1.00 78.25 223 GLN A N 1
ATOM 1815 C CA . GLN A 1 223 ? 6.088 -18.453 -7.151 1.00 78.25 223 GLN A CA 1
ATOM 1816 C C . GLN A 1 223 ? 6.142 -18.151 -8.653 1.00 78.25 223 GLN A C 1
ATOM 1818 O O . GLN A 1 223 ? 6.759 -17.160 -9.043 1.00 78.25 223 GLN A O 1
ATOM 1823 N N . ALA A 1 224 ? 5.446 -18.932 -9.487 1.00 81.81 224 ALA A N 1
ATOM 1824 C CA . ALA A 1 224 ? 5.397 -18.698 -10.931 1.00 81.81 224 ALA A CA 1
ATOM 1825 C C . ALA A 1 224 ? 4.775 -17.332 -11.278 1.00 81.81 224 ALA A C 1
ATOM 1827 O O . ALA A 1 224 ? 5.365 -16.563 -12.040 1.00 81.81 224 ALA A O 1
ATOM 1828 N N . TYR A 1 225 ? 3.638 -16.978 -10.666 1.00 81.44 225 TYR A N 1
ATOM 1829 C CA . TYR A 1 225 ? 3.029 -15.655 -10.863 1.00 81.44 225 TYR A CA 1
ATOM 1830 C C . TYR A 1 225 ? 3.875 -14.521 -10.286 1.00 81.44 225 TYR A C 1
ATOM 1832 O O . TYR A 1 225 ? 3.929 -13.449 -10.882 1.00 81.44 225 TYR A O 1
ATOM 1840 N N . SER A 1 226 ? 4.574 -14.743 -9.168 1.00 82.44 226 SER A N 1
ATOM 1841 C CA . SER A 1 226 ? 5.498 -13.740 -8.621 1.00 82.44 226 SER A CA 1
ATOM 1842 C C . SER A 1 226 ? 6.638 -13.456 -9.604 1.00 82.44 226 SER A C 1
ATOM 1844 O O . SER A 1 226 ? 6.963 -12.294 -9.833 1.00 82.44 226 SER A O 1
ATOM 1846 N N . PHE A 1 227 ? 7.204 -14.490 -10.237 1.00 84.00 227 PHE A N 1
ATOM 1847 C CA . PHE A 1 227 ? 8.245 -14.330 -11.258 1.00 84.00 227 PHE A CA 1
ATOM 1848 C C . PHE A 1 227 ? 7.716 -13.621 -12.512 1.00 84.00 227 PHE A C 1
ATOM 1850 O O . PHE A 1 227 ? 8.366 -12.728 -13.056 1.00 84.00 227 PHE A O 1
ATOM 1857 N N . HIS A 1 228 ? 6.507 -13.978 -12.953 1.00 84.19 228 HIS A N 1
ATOM 1858 C CA . HIS A 1 228 ? 5.847 -13.297 -14.065 1.00 84.19 228 HIS A CA 1
ATOM 1859 C C . HIS A 1 228 ? 5.627 -11.806 -13.760 1.00 84.19 228 HIS A C 1
ATOM 1861 O O . HIS A 1 228 ? 5.899 -10.949 -14.600 1.00 84.19 228 HIS A O 1
ATOM 1867 N N . LEU A 1 229 ? 5.211 -11.488 -12.531 1.00 84.06 229 LEU A N 1
ATOM 1868 C CA . LEU A 1 229 ? 5.031 -10.118 -12.065 1.00 84.06 229 LEU A CA 1
ATOM 1869 C C . LEU A 1 229 ? 6.357 -9.349 -12.029 1.00 84.06 229 LEU A C 1
ATOM 1871 O O . LEU A 1 229 ? 6.426 -8.223 -12.510 1.00 84.06 229 LEU A O 1
ATOM 1875 N N . GLU A 1 230 ? 7.430 -9.955 -11.518 1.00 82.38 230 GLU A N 1
ATOM 1876 C CA . GLU A 1 230 ? 8.764 -9.346 -11.530 1.00 82.38 230 GLU A CA 1
ATOM 1877 C C . GLU A 1 230 ? 9.228 -9.034 -12.960 1.00 82.38 230 GLU A C 1
ATOM 1879 O O . GLU A 1 230 ? 9.732 -7.940 -13.230 1.00 82.38 230 GLU A O 1
ATOM 1884 N N . ARG A 1 231 ? 9.028 -9.968 -13.898 1.00 85.19 231 ARG A N 1
ATOM 1885 C CA . ARG A 1 231 ? 9.376 -9.762 -15.307 1.00 85.19 231 ARG A CA 1
ATOM 1886 C C . ARG A 1 231 ? 8.643 -8.553 -15.887 1.00 85.19 231 ARG A C 1
ATOM 1888 O O . ARG A 1 231 ? 9.286 -7.714 -16.514 1.00 85.19 231 ARG A O 1
ATOM 1895 N N . HIS A 1 232 ? 7.339 -8.438 -15.644 1.00 85.00 232 HIS A N 1
ATOM 1896 C CA . HIS A 1 232 ? 6.536 -7.287 -16.072 1.00 85.00 232 HIS A CA 1
ATOM 1897 C C . HIS A 1 232 ? 7.029 -5.973 -15.480 1.00 85.00 232 HIS A C 1
ATOM 1899 O O . HIS A 1 232 ? 7.197 -4.988 -16.201 1.00 85.00 232 HIS A O 1
ATOM 1905 N N . LEU A 1 233 ? 7.347 -5.969 -14.185 1.00 81.56 233 LEU A N 1
ATOM 1906 C CA . LEU A 1 233 ? 7.911 -4.797 -13.523 1.00 81.56 233 LEU A CA 1
ATOM 1907 C C . LEU A 1 233 ? 9.222 -4.365 -14.178 1.00 81.56 233 LEU A C 1
ATOM 1909 O O . LEU A 1 233 ? 9.426 -3.180 -14.418 1.00 81.56 233 LEU A O 1
ATOM 1913 N N . ARG A 1 234 ? 10.096 -5.321 -14.501 1.00 82.38 234 ARG A N 1
ATOM 1914 C CA . ARG A 1 234 ? 11.373 -5.051 -15.166 1.00 82.38 234 ARG A CA 1
ATOM 1915 C C . ARG A 1 234 ? 11.172 -4.440 -16.552 1.00 82.38 234 ARG A C 1
ATOM 1917 O O . ARG A 1 234 ? 11.873 -3.492 -16.883 1.00 82.38 234 ARG A O 1
ATOM 1924 N N . VAL A 1 235 ? 10.213 -4.936 -17.340 1.00 86.75 235 VAL A N 1
ATOM 1925 C CA . VAL A 1 235 ? 9.890 -4.359 -18.659 1.00 86.75 235 VAL A CA 1
ATOM 1926 C C . VAL A 1 235 ? 9.365 -2.930 -18.523 1.00 86.75 235 VAL A C 1
ATOM 1928 O O . VAL A 1 235 ? 9.815 -2.040 -19.243 1.00 86.75 235 VAL A O 1
ATOM 1931 N N . ILE A 1 236 ? 8.449 -2.684 -17.584 1.00 85.25 236 ILE A N 1
ATOM 1932 C CA . ILE A 1 236 ? 7.899 -1.343 -17.355 1.00 85.25 236 ILE A CA 1
ATOM 1933 C C . ILE A 1 236 ? 8.991 -0.389 -16.871 1.00 85.25 236 ILE A C 1
ATOM 1935 O O . ILE A 1 236 ? 9.117 0.703 -17.406 1.00 85.25 236 ILE A O 1
ATOM 1939 N N . LEU A 1 237 ? 9.819 -0.795 -15.908 1.00 81.69 237 LEU A N 1
ATOM 1940 C CA . LEU A 1 237 ? 10.867 0.073 -15.374 1.00 81.69 237 LEU A CA 1
ATOM 1941 C C . LEU A 1 237 ? 12.027 0.295 -16.348 1.00 81.69 237 LEU A C 1
ATOM 1943 O O . LEU A 1 237 ? 12.641 1.353 -16.272 1.00 81.69 237 LEU A O 1
ATOM 1947 N N . GLN A 1 238 ? 12.307 -0.622 -17.285 1.00 85.94 238 GLN A N 1
ATOM 1948 C CA . GLN A 1 238 ? 13.345 -0.425 -18.311 1.00 85.94 238 GLN A CA 1
ATOM 1949 C C . GLN A 1 238 ? 13.054 0.783 -19.214 1.00 85.94 238 GLN A C 1
ATOM 1951 O O . GLN A 1 238 ? 13.990 1.402 -19.723 1.00 85.94 238 GLN A O 1
ATOM 1956 N N . SER A 1 239 ? 11.784 1.178 -19.380 1.00 85.56 239 SER A N 1
ATOM 1957 C CA . SER A 1 239 ? 11.451 2.377 -20.159 1.00 85.56 239 SER A CA 1
ATOM 1958 C C . SER A 1 239 ? 12.019 3.654 -19.534 1.00 85.56 239 SER A C 1
ATOM 1960 O O . SER A 1 239 ? 12.241 4.629 -20.251 1.00 85.56 239 SER A O 1
ATOM 1962 N N . ILE A 1 240 ? 12.287 3.653 -18.220 1.00 83.75 240 ILE A N 1
ATOM 1963 C CA . ILE A 1 240 ? 12.852 4.798 -17.504 1.00 83.75 240 ILE A CA 1
ATOM 1964 C C . ILE A 1 240 ? 14.326 5.005 -17.893 1.00 83.75 240 ILE A C 1
ATOM 1966 O O . ILE A 1 240 ? 14.598 6.052 -18.481 1.00 83.75 240 ILE A O 1
ATOM 1970 N N . PRO A 1 241 ? 15.275 4.061 -17.674 1.00 84.81 241 PRO A N 1
ATOM 1971 C CA . PRO A 1 241 ? 16.640 4.179 -18.191 1.00 84.81 241 PRO A CA 1
ATOM 1972 C C . PRO A 1 241 ? 16.690 4.509 -19.679 1.00 84.81 241 PRO A C 1
ATOM 1974 O O . PRO A 1 241 ? 17.399 5.433 -20.062 1.00 84.81 241 PRO A O 1
ATOM 1977 N N . HIS A 1 242 ? 15.882 3.837 -20.501 1.00 86.81 242 HIS A N 1
ATOM 1978 C CA . HIS A 1 242 ? 15.844 4.107 -21.935 1.00 86.81 242 HIS A CA 1
ATOM 1979 C C . HIS A 1 242 ? 15.491 5.574 -22.239 1.00 86.81 242 HIS A C 1
ATOM 1981 O O . HIS A 1 242 ? 16.179 6.251 -23.007 1.00 86.81 242 HIS A O 1
ATOM 1987 N N . LYS A 1 243 ? 14.458 6.118 -21.577 1.00 83.62 243 LYS A N 1
ATOM 1988 C CA . LYS A 1 243 ? 14.096 7.533 -21.715 1.00 83.62 243 LYS A CA 1
ATOM 1989 C C . LYS A 1 243 ? 15.213 8.449 -21.218 1.00 83.62 243 LYS A C 1
ATOM 1991 O O . LYS A 1 243 ? 15.527 9.407 -21.922 1.00 83.62 243 LYS A O 1
ATOM 1996 N N . LEU A 1 244 ? 15.822 8.158 -20.064 1.00 83.50 244 LEU A N 1
ATOM 1997 C CA . LEU A 1 244 ? 16.927 8.943 -19.498 1.00 83.50 244 LEU A CA 1
ATOM 1998 C C . LEU A 1 244 ? 18.108 9.038 -20.473 1.00 83.50 244 LEU A C 1
ATOM 2000 O O . LEU A 1 244 ? 18.583 10.137 -20.742 1.00 83.50 244 LEU A O 1
ATOM 2004 N N . PHE A 1 245 ? 18.536 7.913 -21.050 1.00 83.62 245 PHE A N 1
ATOM 2005 C CA . PHE A 1 245 ? 19.611 7.878 -22.043 1.00 83.62 245 PHE A CA 1
ATOM 2006 C C . PHE A 1 245 ? 19.223 8.594 -23.340 1.00 83.62 245 PHE A C 1
ATOM 2008 O O . PHE A 1 245 ? 20.031 9.347 -23.883 1.00 83.62 245 PHE A O 1
ATOM 2015 N N . SER A 1 246 ? 17.972 8.458 -23.797 1.00 84.38 246 SER A N 1
ATOM 2016 C CA . SER A 1 246 ? 17.490 9.213 -24.961 1.00 84.38 246 SER A CA 1
ATOM 2017 C C . SER A 1 246 ? 17.532 10.727 -24.725 1.00 84.38 246 SER A C 1
ATOM 2019 O O . SER A 1 246 ? 17.930 11.477 -25.610 1.00 84.38 246 SER A O 1
ATOM 2021 N N . LEU A 1 247 ? 17.164 11.187 -23.523 1.00 81.62 247 LEU A N 1
ATOM 2022 C CA . LEU A 1 247 ? 17.224 12.597 -23.146 1.00 81.62 247 LEU A CA 1
ATOM 2023 C C . LEU A 1 247 ? 18.682 13.062 -23.077 1.00 81.62 247 LEU A C 1
ATOM 2025 O O . LEU A 1 247 ? 19.030 14.080 -23.667 1.00 81.62 247 LEU A O 1
ATOM 2029 N N . LEU A 1 248 ? 19.557 12.273 -22.448 1.00 78.75 248 LEU A N 1
ATOM 2030 C CA . LEU A 1 248 ? 20.987 12.570 -22.377 1.00 78.75 248 LEU A CA 1
ATOM 2031 C C . LEU A 1 248 ? 21.616 12.751 -23.767 1.00 78.75 248 LEU A C 1
ATOM 2033 O O . LEU A 1 248 ? 22.345 13.713 -23.987 1.00 78.75 248 LEU A O 1
ATOM 2037 N N . LYS A 1 249 ? 21.292 11.865 -24.709 1.00 79.19 249 LYS A N 1
ATOM 2038 C CA . LYS A 1 249 ? 21.824 11.865 -26.078 1.00 79.19 249 LYS A CA 1
ATOM 2039 C C . LYS A 1 249 ? 21.248 12.972 -26.960 1.00 79.19 249 LYS A C 1
ATOM 2041 O O . LYS A 1 249 ? 21.956 13.565 -27.768 1.00 79.19 249 LYS A O 1
ATOM 2046 N N . ASN A 1 250 ? 19.950 13.235 -26.832 1.00 78.94 250 ASN A N 1
ATOM 2047 C CA . ASN A 1 250 ? 19.248 14.123 -27.757 1.00 78.94 250 ASN A CA 1
ATOM 2048 C C . ASN A 1 250 ? 19.274 15.591 -27.318 1.00 78.94 250 ASN A C 1
ATOM 2050 O O . ASN A 1 250 ? 19.109 16.467 -28.165 1.00 78.94 250 ASN A O 1
ATOM 2054 N N . THR A 1 251 ? 19.444 15.877 -26.023 1.00 72.50 251 THR A N 1
ATOM 2055 C CA . THR A 1 251 ? 19.434 17.257 -25.513 1.00 72.50 251 THR A CA 1
ATOM 2056 C C . THR A 1 251 ? 20.716 17.622 -24.776 1.00 72.50 251 THR A C 1
ATOM 2058 O O . THR A 1 251 ? 21.315 18.639 -25.101 1.00 72.50 251 THR A O 1
ATOM 2061 N N . LEU A 1 252 ? 21.196 16.799 -23.840 1.00 67.19 252 LEU A N 1
ATOM 2062 C CA . LEU A 1 252 ? 22.352 17.161 -23.007 1.00 67.19 252 LEU A CA 1
ATOM 2063 C C . LEU A 1 252 ? 23.690 17.094 -23.753 1.00 67.19 252 LEU A C 1
ATOM 2065 O O . LEU A 1 252 ? 24.446 18.060 -23.707 1.00 67.19 252 LEU A O 1
ATOM 2069 N N . SER A 1 253 ? 24.004 16.004 -24.459 1.00 71.25 253 SER A N 1
ATOM 2070 C CA . SER A 1 253 ? 25.283 15.892 -25.173 1.00 71.25 253 SER A CA 1
ATOM 2071 C C . SER A 1 253 ? 25.506 16.963 -26.249 1.00 71.25 253 SER A C 1
ATOM 2073 O O . SER A 1 253 ? 26.595 17.533 -26.242 1.00 71.25 253 SER A O 1
ATOM 2075 N N . PRO A 1 254 ? 24.545 17.312 -27.131 1.00 71.69 254 P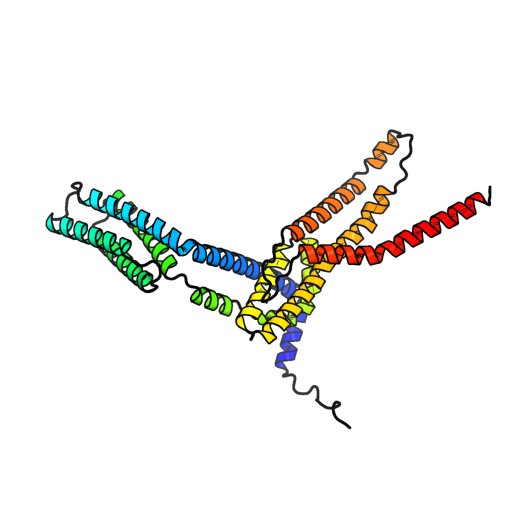RO A N 1
ATOM 2076 C CA . PRO A 1 254 ? 24.780 18.366 -28.118 1.00 71.69 254 PRO A CA 1
ATOM 2077 C C . PRO A 1 254 ? 24.946 19.756 -27.484 1.00 71.69 254 PRO A C 1
ATOM 2079 O O . PRO A 1 254 ? 25.761 20.538 -27.965 1.00 71.69 254 PRO A O 1
ATOM 2082 N N . LEU A 1 255 ? 24.233 20.055 -26.389 1.00 64.38 255 LEU A N 1
ATOM 2083 C CA . LEU A 1 255 ? 24.365 21.331 -25.672 1.00 64.38 255 LEU A CA 1
ATOM 2084 C C . LEU A 1 255 ? 25.697 21.438 -24.912 1.00 64.38 255 LEU A C 1
ATOM 2086 O O . LEU A 1 255 ? 26.289 22.510 -24.847 1.00 64.38 255 LEU A O 1
ATOM 2090 N N . LEU A 1 256 ? 26.200 20.326 -24.365 1.00 63.31 256 LEU A N 1
ATOM 2091 C CA . LEU A 1 256 ? 27.470 20.282 -23.630 1.00 63.31 256 LEU A CA 1
ATOM 2092 C C . LEU A 1 256 ? 28.708 20.216 -24.541 1.00 63.31 256 LEU A C 1
ATOM 2094 O O . LEU A 1 256 ? 29.804 20.541 -24.093 1.00 63.31 256 LEU A O 1
ATOM 2098 N N . GLN A 1 257 ? 28.549 19.787 -25.796 1.00 66.56 257 GLN A N 1
ATOM 2099 C CA . GLN A 1 257 ? 29.629 19.680 -26.786 1.00 66.56 257 GLN A CA 1
ATOM 2100 C C . GLN A 1 257 ? 29.828 20.952 -27.622 1.00 66.56 257 GLN A C 1
ATOM 2102 O O . GLN A 1 257 ? 30.679 20.956 -28.515 1.00 66.56 257 GLN A O 1
ATOM 2107 N N . GLN A 1 258 ? 29.083 22.033 -27.359 1.00 63.56 258 GLN A N 1
ATOM 2108 C CA . GLN A 1 258 ? 29.372 23.313 -27.999 1.00 63.56 258 GLN A CA 1
ATOM 2109 C C . GLN A 1 258 ? 30.804 23.762 -27.652 1.00 63.56 258 GLN A C 1
ATOM 2111 O O . GLN A 1 258 ? 31.197 23.713 -26.481 1.00 63.56 258 GLN A O 1
ATOM 2116 N N . PRO A 1 259 ? 31.609 24.166 -28.653 1.00 59.28 259 PRO A N 1
ATOM 2117 C CA . PRO A 1 259 ? 32.984 24.577 -28.421 1.00 59.28 259 PRO A CA 1
ATOM 2118 C C . PRO A 1 259 ? 32.999 25.815 -27.524 1.00 59.28 259 PRO A C 1
ATOM 2120 O O . PRO A 1 259 ? 32.444 26.852 -27.871 1.00 59.28 259 PRO A O 1
ATOM 2123 N N . TRP A 1 260 ? 33.643 25.695 -26.365 1.00 56.59 260 TRP A N 1
ATOM 2124 C CA . TRP A 1 260 ? 33.905 26.828 -25.487 1.00 56.59 260 TRP A CA 1
ATOM 2125 C C . TRP A 1 260 ? 35.012 27.677 -26.110 1.00 56.59 260 TRP A C 1
ATOM 2127 O O . TRP A 1 260 ? 36.188 27.326 -26.024 1.00 56.59 260 TRP A O 1
ATOM 2137 N N . GLU A 1 261 ? 34.647 28.777 -26.765 1.00 56.25 261 GLU A N 1
ATOM 2138 C CA . GLU A 1 261 ? 35.637 29.749 -27.227 1.00 56.25 261 GLU A CA 1
ATOM 2139 C C . GLU A 1 261 ? 36.260 30.482 -26.027 1.00 56.25 261 GLU A C 1
ATOM 2141 O O . GLU A 1 261 ? 35.575 30.877 -25.082 1.00 56.25 261 GLU A O 1
ATOM 2146 N N . HIS A 1 262 ? 37.586 30.651 -26.049 1.00 59.09 262 HIS A N 1
ATOM 2147 C CA . HIS A 1 262 ? 38.341 31.297 -24.970 1.00 59.09 262 HIS A CA 1
ATOM 2148 C C . HIS A 1 262 ? 38.141 32.823 -24.906 1.00 59.09 262 HIS A C 1
ATOM 2150 O O . HIS A 1 262 ? 38.538 33.432 -23.913 1.00 59.09 262 HIS A O 1
ATOM 2156 N N . ASP A 1 263 ? 37.525 33.428 -25.927 1.00 59.59 263 ASP A N 1
ATOM 2157 C CA . ASP A 1 263 ? 37.245 34.864 -25.995 1.00 59.59 263 ASP A CA 1
ATOM 2158 C C . ASP A 1 263 ? 35.729 35.106 -25.948 1.00 59.59 263 ASP A C 1
ATOM 2160 O O . ASP A 1 263 ? 35.002 35.036 -26.939 1.00 59.59 263 ASP A O 1
ATOM 2164 N N . VAL A 1 264 ? 35.224 35.301 -24.733 1.00 60.09 264 VAL A N 1
ATOM 2165 C CA . VAL A 1 264 ? 33.793 35.408 -24.446 1.00 60.09 264 VAL A CA 1
ATOM 2166 C C . VAL A 1 264 ? 33.331 36.839 -24.741 1.00 60.09 264 VAL A C 1
ATOM 2168 O O . VAL A 1 264 ? 33.324 37.702 -23.863 1.00 60.09 264 VAL A O 1
ATOM 2171 N N . ASP A 1 265 ? 32.928 37.109 -25.984 1.00 68.19 265 ASP A N 1
ATOM 2172 C CA . ASP A 1 265 ? 32.343 38.405 -26.349 1.00 68.19 265 ASP A CA 1
ATOM 2173 C C . ASP A 1 265 ? 30.903 38.552 -25.803 1.00 68.19 265 ASP A C 1
ATOM 2175 O O . ASP A 1 265 ? 30.168 37.586 -25.573 1.00 68.19 265 ASP A O 1
ATOM 2179 N N . LYS A 1 266 ? 30.429 39.791 -25.641 1.00 65.50 266 LYS A N 1
ATOM 2180 C CA . LYS A 1 266 ? 29.087 40.115 -25.117 1.00 65.50 266 LYS A CA 1
ATOM 2181 C C . LYS A 1 266 ? 27.956 39.545 -25.987 1.00 65.50 266 LYS A C 1
ATOM 2183 O O . LYS A 1 266 ? 26.840 39.341 -25.507 1.00 65.50 266 LYS A O 1
ATOM 2188 N N . ARG A 1 267 ? 28.236 39.295 -27.271 1.00 61.28 267 ARG A N 1
ATOM 2189 C CA . ARG A 1 267 ? 27.335 38.611 -28.215 1.00 61.28 267 ARG A CA 1
ATOM 2190 C C . ARG A 1 267 ? 27.302 37.100 -27.978 1.00 61.28 267 ARG A C 1
ATOM 2192 O O . ARG A 1 267 ? 26.215 36.533 -27.977 1.00 61.28 267 ARG A O 1
ATOM 2199 N N . TYR A 1 268 ? 28.450 36.489 -27.690 1.00 63.75 268 TYR A N 1
ATOM 2200 C CA . TYR A 1 268 ? 28.564 35.077 -27.325 1.00 63.75 268 TYR A CA 1
ATOM 2201 C C . TYR A 1 268 ? 27.866 34.793 -25.986 1.00 63.75 268 TYR A C 1
ATOM 2203 O O . TYR A 1 268 ? 27.093 33.849 -25.888 1.00 63.75 268 TYR A O 1
ATOM 2211 N N . MET A 1 269 ? 27.981 35.690 -24.997 1.00 61.81 269 MET A N 1
ATOM 2212 C CA . MET A 1 269 ? 27.207 35.590 -23.746 1.00 61.81 269 MET A CA 1
ATOM 2213 C C . MET A 1 269 ? 25.690 35.649 -23.962 1.00 61.81 269 MET A C 1
ATOM 2215 O O . MET A 1 269 ? 24.951 34.970 -23.258 1.00 61.81 269 MET A O 1
ATOM 2219 N N . LYS A 1 270 ? 25.206 36.440 -24.930 1.00 65.06 270 LYS A N 1
ATOM 2220 C CA . LYS A 1 270 ? 23.780 36.464 -25.303 1.00 65.06 270 LYS A CA 1
ATOM 2221 C C . LYS A 1 270 ? 23.334 35.189 -26.019 1.00 65.06 270 LYS A C 1
ATOM 2223 O O . LYS A 1 270 ? 22.184 34.809 -25.864 1.00 65.06 270 LYS A O 1
ATOM 2228 N N . MET A 1 271 ? 24.228 34.564 -26.783 1.00 61.91 271 MET A N 1
ATOM 2229 C CA . MET A 1 271 ? 23.977 33.305 -27.485 1.00 61.91 271 MET A CA 1
ATOM 2230 C C . MET A 1 271 ? 24.016 32.104 -26.524 1.00 61.91 271 MET A C 1
ATOM 2232 O O . MET A 1 271 ? 23.191 31.213 -26.636 1.00 61.91 271 MET A O 1
ATOM 2236 N N . MET A 1 272 ? 24.890 32.118 -25.512 1.00 60.25 272 MET A N 1
ATOM 2237 C CA . MET A 1 272 ? 24.863 31.150 -24.402 1.00 60.25 272 MET A CA 1
ATOM 2238 C C . MET A 1 272 ? 23.685 31.373 -23.442 1.00 60.25 272 MET A C 1
ATOM 2240 O O . MET A 1 272 ? 23.224 30.442 -22.785 1.00 60.25 272 MET A O 1
ATOM 2244 N N . ALA A 1 273 ? 23.176 32.604 -23.363 1.00 63.00 273 ALA A N 1
ATOM 2245 C CA . ALA A 1 273 ? 21.938 32.936 -22.666 1.00 63.00 273 ALA A CA 1
ATOM 2246 C C . ALA A 1 273 ? 20.688 32.681 -23.529 1.00 63.00 273 ALA A C 1
ATOM 2248 O O . ALA A 1 273 ? 19.653 33.296 -23.267 1.00 63.00 273 ALA A O 1
ATOM 2249 N N . ASP A 1 274 ? 20.767 31.812 -24.549 1.00 70.88 274 ASP A N 1
ATOM 2250 C CA . ASP A 1 274 ? 19.585 31.390 -25.296 1.00 70.88 274 ASP A CA 1
ATOM 2251 C C . ASP A 1 274 ? 18.589 30.757 -24.321 1.00 70.88 274 ASP A C 1
ATOM 2253 O O . ASP A 1 274 ? 18.855 29.743 -23.665 1.00 70.88 274 ASP A O 1
ATOM 2257 N N . PHE A 1 275 ? 17.462 31.440 -24.150 1.00 71.31 275 PHE A N 1
ATOM 2258 C CA . PHE A 1 275 ? 16.449 31.054 -23.188 1.00 71.31 275 PHE A CA 1
ATOM 2259 C C . PHE A 1 275 ? 15.807 29.725 -23.570 1.00 71.31 275 PHE A C 1
ATOM 2261 O O . PHE A 1 275 ? 15.462 28.972 -22.664 1.00 71.31 275 PHE A O 1
ATOM 2268 N N . ASP A 1 276 ? 15.695 29.405 -24.860 1.00 76.56 276 ASP A N 1
ATOM 2269 C CA . ASP A 1 276 ? 15.019 28.191 -25.310 1.00 76.56 276 ASP A CA 1
ATOM 2270 C C . ASP A 1 276 ? 15.864 26.948 -25.014 1.00 76.56 276 ASP A C 1
ATOM 2272 O O . ASP A 1 276 ? 15.362 25.968 -24.455 1.00 76.56 276 ASP A O 1
ATOM 2276 N N . ASP A 1 277 ? 17.167 26.995 -25.292 1.00 71.94 277 ASP A N 1
ATOM 2277 C CA . ASP A 1 277 ? 18.072 25.881 -25.000 1.00 71.94 277 ASP A CA 1
ATOM 2278 C C . ASP A 1 277 ? 18.297 25.701 -23.492 1.00 71.94 277 ASP A C 1
ATOM 2280 O O . ASP A 1 277 ? 18.256 24.573 -22.991 1.00 71.94 277 ASP A O 1
ATOM 2284 N N . ASN A 1 278 ? 18.426 26.798 -22.736 1.00 72.31 278 ASN A N 1
ATOM 2285 C CA . ASN A 1 278 ? 18.504 26.739 -21.275 1.00 72.31 278 ASN A CA 1
ATOM 2286 C C . ASN A 1 278 ? 17.196 26.232 -20.643 1.00 72.31 278 ASN A C 1
ATOM 2288 O O . ASN A 1 278 ? 17.233 25.469 -19.675 1.00 72.31 278 ASN A O 1
ATOM 2292 N N . PHE A 1 279 ? 16.037 26.605 -21.194 1.00 81.19 279 PHE A N 1
ATOM 2293 C CA . PHE A 1 279 ? 14.739 26.108 -20.741 1.00 81.19 279 PHE A CA 1
ATOM 2294 C C . PHE A 1 279 ? 14.587 24.610 -21.021 1.00 81.19 279 PHE A C 1
ATOM 2296 O O . PHE A 1 279 ? 14.241 23.854 -20.114 1.00 81.19 279 PHE A O 1
ATOM 2303 N N . ARG A 1 280 ? 14.929 24.151 -22.232 1.00 78.81 280 ARG A N 1
ATOM 2304 C CA . ARG A 1 280 ? 14.920 22.722 -22.597 1.00 78.81 280 ARG A CA 1
ATOM 2305 C C . ARG A 1 280 ? 15.872 21.903 -21.730 1.00 78.81 280 ARG A C 1
ATOM 2307 O O . ARG A 1 280 ? 15.535 20.788 -21.321 1.00 78.81 280 ARG A O 1
ATOM 2314 N N . LEU A 1 281 ? 17.049 22.446 -21.424 1.00 78.44 281 LEU A N 1
ATOM 2315 C CA . LEU A 1 281 ? 18.015 21.839 -20.512 1.00 78.44 281 LEU A CA 1
ATOM 2316 C C . LEU A 1 281 ? 17.448 21.716 -19.090 1.00 78.44 281 LEU A C 1
ATOM 2318 O O . LEU A 1 281 ? 17.533 20.645 -18.481 1.00 78.44 281 LEU A O 1
ATOM 2322 N N . ALA A 1 282 ? 16.840 22.785 -18.569 1.00 81.75 282 ALA A N 1
ATOM 2323 C CA . ALA A 1 282 ? 16.223 22.802 -17.246 1.00 81.75 282 ALA A CA 1
ATOM 2324 C C . ALA A 1 282 ? 15.035 21.828 -17.149 1.00 81.75 282 ALA A C 1
ATOM 2326 O O . ALA A 1 282 ? 14.955 21.055 -16.194 1.00 81.75 282 ALA A O 1
ATOM 2327 N N . GLU A 1 283 ? 14.154 21.804 -18.152 1.00 82.56 283 GLU A N 1
ATOM 2328 C CA . GLU A 1 283 ? 13.018 20.879 -18.243 1.00 82.56 283 GLU A CA 1
ATOM 2329 C C . GLU A 1 283 ? 13.488 19.419 -18.287 1.00 82.56 283 GLU A C 1
ATOM 2331 O O . GLU A 1 283 ? 12.999 18.570 -17.532 1.00 82.56 283 GLU A O 1
ATOM 2336 N N . THR A 1 284 ? 14.497 19.130 -19.112 1.00 78.69 284 THR A N 1
ATOM 2337 C CA . THR A 1 284 ? 15.089 17.791 -19.207 1.00 78.69 284 THR A CA 1
ATOM 2338 C C . THR A 1 284 ? 15.687 17.367 -17.866 1.00 78.69 284 THR A C 1
ATOM 2340 O O . THR A 1 284 ? 15.415 16.267 -17.384 1.00 78.69 284 THR A O 1
ATOM 2343 N N . THR A 1 285 ? 16.471 18.240 -17.230 1.00 78.56 285 THR A N 1
ATOM 2344 C CA . THR A 1 285 ? 17.122 17.958 -15.941 1.00 78.56 285 THR A CA 1
ATOM 2345 C C . THR A 1 285 ? 16.090 17.746 -14.832 1.00 78.56 285 THR A C 1
ATOM 2347 O O . THR A 1 285 ? 16.227 16.827 -14.024 1.00 78.56 285 THR A O 1
ATOM 2350 N N . CYS A 1 286 ? 15.017 18.542 -14.826 1.00 82.75 286 CYS A N 1
ATOM 2351 C CA . CYS A 1 286 ? 13.885 18.377 -13.919 1.00 82.75 286 CYS A CA 1
ATOM 2352 C C . CYS A 1 286 ? 13.211 17.011 -14.114 1.00 82.75 286 CYS A C 1
ATOM 2354 O O . CYS A 1 286 ? 13.005 16.277 -13.148 1.00 82.75 286 CYS A O 1
ATOM 2356 N N . THR A 1 287 ? 12.950 16.624 -15.364 1.00 81.19 287 THR A N 1
ATOM 2357 C CA . THR A 1 287 ? 12.343 15.330 -15.711 1.00 81.19 287 THR A CA 1
ATOM 2358 C C . THR A 1 287 ? 13.222 14.158 -15.267 1.00 81.19 287 THR A C 1
ATOM 2360 O O . THR A 1 287 ? 12.742 13.237 -14.608 1.00 81.19 287 THR A O 1
ATOM 2363 N N . ILE A 1 288 ? 14.529 14.213 -15.552 1.00 80.12 288 ILE A N 1
ATOM 2364 C CA . ILE A 1 288 ? 15.510 13.207 -15.112 1.00 80.12 288 ILE A CA 1
ATOM 2365 C C . ILE A 1 288 ? 15.517 13.086 -13.582 1.00 80.12 288 ILE A C 1
ATOM 2367 O O . ILE A 1 288 ? 15.472 11.977 -13.044 1.00 80.12 288 ILE A O 1
ATOM 2371 N N . SER A 1 289 ? 15.546 14.223 -12.882 1.00 80.81 289 SER A N 1
ATOM 2372 C CA . SER A 1 289 ? 15.549 14.276 -11.419 1.00 80.81 289 SER A CA 1
ATOM 2373 C C . SER A 1 289 ? 14.280 13.658 -10.828 1.00 80.81 289 SER A C 1
ATOM 2375 O O . SER A 1 289 ? 14.366 12.793 -9.955 1.00 80.81 289 SER A O 1
ATOM 2377 N N . ASN A 1 290 ? 13.104 14.022 -11.351 1.00 81.75 290 ASN A N 1
ATOM 2378 C CA . ASN A 1 290 ? 11.820 13.505 -10.880 1.00 81.75 290 ASN A CA 1
ATOM 2379 C C . ASN A 1 290 ? 11.689 11.995 -11.109 1.00 81.75 290 ASN A C 1
ATOM 2381 O O . ASN A 1 290 ? 11.311 11.277 -10.183 1.00 81.75 290 ASN A O 1
ATOM 2385 N N . LEU A 1 291 ? 12.065 11.497 -12.292 1.00 77.06 291 LEU A N 1
ATOM 2386 C CA . LEU A 1 291 ? 12.050 10.063 -12.598 1.00 77.06 291 LEU A CA 1
ATOM 2387 C C . LEU A 1 291 ? 12.987 9.276 -11.672 1.00 77.06 291 LEU A C 1
ATOM 2389 O O . LEU A 1 291 ? 12.585 8.269 -11.087 1.00 77.06 291 LEU A O 1
ATOM 2393 N N . SER A 1 292 ? 14.220 9.756 -11.488 1.00 74.81 292 SER A N 1
ATOM 2394 C CA . SER A 1 292 ? 15.206 9.125 -10.601 1.00 74.81 292 SER A CA 1
ATOM 2395 C C . SER A 1 292 ? 14.735 9.105 -9.141 1.00 74.81 292 SER A C 1
ATOM 2397 O O . SER A 1 292 ? 14.778 8.069 -8.466 1.00 74.81 292 SER A O 1
ATOM 2399 N N . LEU A 1 293 ? 14.200 10.230 -8.656 1.00 75.44 293 LEU A N 1
ATOM 2400 C CA . LEU A 1 293 ? 13.668 10.356 -7.302 1.00 75.44 293 LEU A CA 1
ATOM 2401 C C . LEU A 1 293 ? 12.439 9.467 -7.083 1.00 75.44 293 LEU A C 1
ATOM 2403 O O . LEU A 1 293 ? 12.331 8.827 -6.034 1.00 75.44 293 LEU A O 1
ATOM 2407 N N . GLY A 1 294 ? 11.538 9.401 -8.066 1.00 73.50 294 GLY A N 1
ATOM 2408 C CA . GLY A 1 294 ? 10.364 8.535 -8.050 1.00 73.50 294 GLY A CA 1
ATOM 2409 C C . GLY A 1 294 ? 10.758 7.072 -7.871 1.00 73.50 294 GLY A C 1
ATOM 2410 O O . GLY A 1 294 ? 10.300 6.418 -6.933 1.00 73.50 294 GLY A O 1
ATOM 2411 N N . VAL A 1 295 ? 11.676 6.571 -8.702 1.00 72.56 295 VAL A N 1
ATOM 2412 C CA . VAL A 1 295 ? 12.139 5.176 -8.616 1.00 72.56 295 VAL A CA 1
ATOM 2413 C C . VAL A 1 295 ? 12.886 4.905 -7.307 1.00 72.56 295 VAL A C 1
ATOM 2415 O O . VAL A 1 295 ? 12.644 3.883 -6.668 1.00 72.56 295 VAL A O 1
ATOM 2418 N N . SER A 1 296 ? 13.730 5.833 -6.843 1.00 68.94 296 SER A N 1
ATOM 2419 C CA . SER A 1 296 ? 14.461 5.692 -5.572 1.00 68.94 296 SER A CA 1
ATOM 2420 C C . SER A 1 296 ? 13.534 5.594 -4.353 1.00 68.94 296 SER A C 1
ATOM 2422 O O . SER A 1 296 ? 13.818 4.857 -3.403 1.00 68.94 296 SER A O 1
ATOM 2424 N N . ARG A 1 297 ? 12.399 6.307 -4.385 1.00 69.19 297 ARG A N 1
ATOM 2425 C CA . ARG A 1 297 ? 11.355 6.266 -3.347 1.00 69.19 297 ARG A CA 1
ATOM 2426 C C . ARG A 1 297 ? 10.443 5.045 -3.460 1.00 69.19 297 ARG A C 1
ATOM 2428 O O . ARG A 1 297 ? 9.687 4.758 -2.528 1.00 69.19 297 ARG A O 1
ATOM 2435 N N . MET A 1 298 ? 10.515 4.298 -4.560 1.00 69.62 298 MET A N 1
ATOM 2436 C CA . MET A 1 298 ? 9.692 3.118 -4.779 1.00 69.62 298 MET A CA 1
ATOM 2437 C C . MET A 1 298 ? 10.168 1.964 -3.881 1.00 69.62 298 MET A C 1
ATOM 2439 O O . MET A 1 298 ? 11.010 1.156 -4.242 1.00 69.62 298 MET A O 1
ATOM 2443 N N . ALA A 1 299 ? 9.636 1.879 -2.663 1.00 61.31 299 ALA A N 1
ATOM 2444 C CA . ALA A 1 299 ? 9.992 0.829 -1.704 1.00 61.31 299 ALA A CA 1
ATOM 2445 C C . ALA A 1 299 ? 9.099 -0.420 -1.847 1.00 61.31 299 ALA A C 1
ATOM 2447 O O . ALA A 1 299 ? 8.246 -0.661 -0.984 1.00 61.31 299 ALA A O 1
ATOM 2448 N N . LEU A 1 300 ? 9.204 -1.182 -2.938 1.00 63.22 300 LEU A N 1
ATOM 2449 C CA . LEU A 1 300 ? 8.466 -2.447 -3.061 1.00 63.22 300 LEU A CA 1
ATOM 2450 C C . LEU A 1 300 ? 9.020 -3.460 -2.043 1.00 63.22 300 LEU A C 1
ATOM 2452 O O . LEU A 1 300 ? 9.992 -4.152 -2.300 1.00 63.22 300 LEU A O 1
ATOM 2456 N N . LYS A 1 301 ? 8.431 -3.522 -0.842 1.00 56.31 301 LYS A N 1
ATOM 2457 C CA . LYS A 1 301 ? 8.892 -4.435 0.222 1.00 56.31 301 LYS A CA 1
ATOM 2458 C C . LYS A 1 301 ? 8.543 -5.903 -0.057 1.00 56.31 301 LYS A C 1
ATOM 2460 O O . LYS A 1 301 ? 9.214 -6.787 0.462 1.00 56.31 301 LYS A O 1
ATOM 2465 N N . ARG A 1 302 ? 7.487 -6.173 -0.834 1.00 59.09 302 ARG A N 1
ATOM 2466 C CA . ARG A 1 302 ? 7.073 -7.530 -1.218 1.00 59.09 302 ARG A CA 1
ATOM 2467 C C . ARG A 1 302 ? 6.134 -7.486 -2.417 1.00 59.09 302 ARG A C 1
ATOM 2469 O O . ARG A 1 302 ? 5.161 -6.737 -2.397 1.00 59.09 302 ARG A O 1
ATOM 2476 N N . VAL A 1 303 ? 6.407 -8.303 -3.424 1.00 60.91 303 VAL A N 1
ATOM 2477 C CA . VAL A 1 303 ? 5.533 -8.545 -4.573 1.00 60.91 303 VAL A CA 1
ATOM 2478 C C . VAL A 1 303 ? 5.210 -10.040 -4.565 1.00 60.91 303 VAL A C 1
ATOM 2480 O O . VAL A 1 303 ? 5.986 -10.867 -5.038 1.00 60.91 303 VAL A O 1
ATOM 2483 N N . GLY A 1 304 ? 4.095 -10.405 -3.929 1.00 64.25 304 GLY A N 1
ATOM 2484 C CA . GLY A 1 304 ? 3.752 -11.807 -3.680 1.00 64.25 304 GLY A CA 1
ATOM 2485 C C . GLY A 1 304 ? 4.793 -12.483 -2.782 1.00 64.25 304 GLY A C 1
ATOM 2486 O O . GLY A 1 304 ? 5.065 -12.013 -1.674 1.00 64.25 304 GLY A O 1
ATOM 2487 N N . PHE A 1 305 ? 5.399 -13.568 -3.274 1.00 60.69 305 PHE A N 1
ATOM 2488 C CA . PHE A 1 305 ? 6.442 -14.315 -2.560 1.00 60.69 305 PHE A CA 1
ATOM 2489 C C . PHE A 1 305 ? 7.859 -13.767 -2.783 1.00 60.69 305 PHE A C 1
ATOM 2491 O O . PHE A 1 305 ? 8.775 -14.153 -2.056 1.00 60.69 305 PHE A O 1
ATOM 2498 N N . LEU A 1 306 ? 8.050 -12.863 -3.749 1.00 61.78 306 LEU A N 1
ATOM 2499 C CA . LEU A 1 306 ? 9.359 -12.323 -4.112 1.00 61.78 306 LEU A CA 1
ATOM 2500 C C . LEU A 1 306 ? 9.559 -10.915 -3.539 1.00 61.78 306 LEU A C 1
ATOM 2502 O O . LEU A 1 306 ? 8.664 -10.067 -3.543 1.00 61.78 306 LEU A O 1
ATOM 2506 N N . SER A 1 307 ? 10.764 -10.663 -3.035 1.00 65.69 307 SER A N 1
ATOM 2507 C CA . SER A 1 307 ? 11.217 -9.319 -2.687 1.00 65.69 307 SER A CA 1
ATOM 2508 C C . SER A 1 307 ? 11.855 -8.714 -3.927 1.00 65.69 307 SER A C 1
ATOM 2510 O O . SER A 1 307 ? 12.914 -9.167 -4.347 1.00 65.69 307 SER A O 1
ATOM 2512 N N . VAL A 1 308 ? 11.212 -7.709 -4.516 1.00 68.31 308 VAL A N 1
ATOM 2513 C CA . VAL A 1 308 ? 11.739 -7.024 -5.697 1.00 68.31 308 VAL A CA 1
ATOM 2514 C C . VAL A 1 308 ? 12.215 -5.645 -5.282 1.00 68.31 308 VAL A C 1
ATOM 2516 O O . VAL A 1 308 ? 11.403 -4.828 -4.859 1.00 68.31 308 VAL A O 1
ATOM 2519 N N . ASN A 1 309 ? 13.515 -5.383 -5.404 1.00 71.00 309 ASN A N 1
ATOM 2520 C CA . ASN A 1 309 ? 14.104 -4.088 -5.088 1.00 71.00 309 ASN A CA 1
ATOM 2521 C C . ASN A 1 309 ? 14.117 -3.190 -6.340 1.00 71.00 309 ASN A C 1
ATOM 2523 O O . ASN A 1 309 ? 14.882 -3.450 -7.272 1.00 71.00 309 ASN A O 1
ATOM 2527 N N . PRO A 1 310 ? 13.316 -2.109 -6.395 1.00 70.12 310 PRO A N 1
ATOM 2528 C CA . PRO A 1 310 ? 13.256 -1.256 -7.580 1.00 70.12 310 PRO A CA 1
ATOM 2529 C C . PRO A 1 310 ? 14.558 -0.526 -7.890 1.00 70.12 310 PRO A C 1
ATOM 2531 O O . PRO A 1 310 ? 14.794 -0.185 -9.046 1.00 70.12 310 PRO A O 1
ATOM 2534 N N . LYS A 1 311 ? 15.417 -0.317 -6.883 1.00 76.12 311 LYS A N 1
ATOM 2535 C CA . LYS A 1 311 ? 16.743 0.277 -7.081 1.00 76.12 311 LYS A CA 1
ATOM 2536 C C . LYS A 1 311 ? 17.653 -0.658 -7.867 1.00 76.12 311 LYS A C 1
ATOM 2538 O O . LYS A 1 311 ? 18.240 -0.229 -8.850 1.00 76.12 311 LYS A O 1
ATOM 2543 N N . GLU A 1 312 ? 17.691 -1.937 -7.502 1.00 79.44 312 GLU A N 1
ATOM 2544 C CA . GLU A 1 312 ? 18.461 -2.950 -8.238 1.00 79.44 312 GLU A CA 1
ATOM 2545 C C . GLU A 1 312 ? 17.947 -3.114 -9.672 1.00 79.44 312 GLU A C 1
ATOM 2547 O O . GLU A 1 312 ? 18.740 -3.242 -10.603 1.00 79.44 312 GLU A O 1
ATOM 2552 N N . LEU A 1 313 ? 16.624 -3.060 -9.873 1.00 77.69 313 LEU A N 1
ATOM 2553 C CA . LEU A 1 313 ? 16.039 -3.080 -11.216 1.00 77.69 313 LEU A CA 1
ATOM 2554 C C . LEU A 1 313 ? 16.464 -1.867 -12.052 1.00 77.69 313 LEU A C 1
ATOM 2556 O O . LEU A 1 313 ? 16.742 -2.024 -13.240 1.00 77.69 313 LEU A O 1
ATOM 2560 N N . LEU A 1 314 ? 16.533 -0.679 -11.444 1.00 77.88 314 LEU A N 1
ATOM 2561 C CA . LEU A 1 314 ? 16.994 0.532 -12.118 1.00 77.88 314 LEU A CA 1
ATOM 2562 C C . LEU A 1 314 ? 18.487 0.467 -12.442 1.00 77.88 314 LEU A C 1
ATOM 2564 O O . LEU A 1 314 ? 18.871 0.779 -13.563 1.00 77.88 314 LEU A O 1
ATOM 2568 N N . GLU A 1 315 ? 19.321 0.053 -11.489 1.00 83.56 315 GLU A N 1
ATOM 2569 C CA . GLU A 1 315 ? 20.765 -0.105 -11.690 1.00 83.56 315 GLU A CA 1
ATOM 2570 C C . GLU A 1 315 ? 21.068 -1.096 -12.814 1.00 83.56 315 GLU A C 1
ATOM 2572 O O . GLU A 1 315 ? 21.897 -0.826 -13.682 1.00 83.56 315 GLU A O 1
ATOM 2577 N N . GLU A 1 316 ? 20.359 -2.225 -12.838 1.00 84.56 316 GLU A N 1
ATOM 2578 C CA . GLU A 1 316 ? 20.442 -3.194 -13.926 1.00 84.56 316 GLU A CA 1
ATOM 2579 C C . GLU A 1 316 ? 19.968 -2.594 -15.255 1.00 84.56 316 GLU A C 1
ATOM 2581 O O . GLU A 1 316 ? 20.596 -2.814 -16.289 1.00 84.56 316 GLU A O 1
ATOM 2586 N N . GLY A 1 317 ? 18.899 -1.798 -15.245 1.00 84.75 317 GLY A N 1
ATOM 2587 C CA . GLY A 1 317 ? 18.420 -1.137 -16.452 1.00 84.75 317 GLY A CA 1
ATOM 2588 C C . GLY A 1 317 ? 19.389 -0.086 -16.996 1.00 84.75 317 GLY A C 1
ATOM 2589 O O . GLY A 1 317 ? 19.632 -0.058 -18.200 1.00 84.75 317 GLY A O 1
ATOM 2590 N N . ILE A 1 318 ? 20.017 0.711 -16.125 1.00 86.12 318 ILE A N 1
ATOM 2591 C CA . ILE A 1 318 ? 21.093 1.649 -16.482 1.00 86.12 318 ILE A CA 1
ATOM 2592 C C . ILE A 1 318 ? 22.295 0.885 -17.043 1.00 86.12 318 ILE A C 1
ATOM 2594 O O . ILE A 1 318 ? 22.842 1.273 -18.072 1.00 86.12 318 ILE A O 1
ATOM 2598 N N . ARG A 1 319 ? 22.693 -0.225 -16.407 1.00 87.81 319 ARG A N 1
ATOM 2599 C CA . ARG A 1 319 ? 23.790 -1.081 -16.880 1.00 87.81 319 ARG A CA 1
ATOM 2600 C C . ARG A 1 319 ? 23.530 -1.593 -18.296 1.00 87.81 319 ARG A C 1
ATOM 2602 O O . ARG A 1 319 ? 24.442 -1.573 -19.116 1.00 87.81 319 ARG A O 1
ATOM 2609 N N . ARG A 1 320 ? 22.299 -2.015 -18.599 1.00 88.19 320 ARG A N 1
ATOM 2610 C CA . ARG A 1 320 ? 21.905 -2.464 -19.945 1.00 88.19 320 ARG A CA 1
ATOM 2611 C C . ARG A 1 320 ? 22.020 -1.360 -20.989 1.00 88.19 320 ARG A C 1
ATOM 2613 O O . ARG A 1 320 ? 22.600 -1.607 -22.043 1.00 88.19 320 ARG A O 1
ATOM 2620 N N . GLU A 1 321 ? 21.528 -0.158 -20.692 1.00 87.38 321 GLU A N 1
ATOM 2621 C CA . GLU A 1 321 ? 21.661 0.983 -21.611 1.00 87.38 321 GLU A CA 1
ATOM 2622 C C . GLU A 1 321 ? 23.138 1.366 -21.811 1.00 87.38 321 GLU A C 1
ATOM 2624 O O . GLU A 1 321 ? 23.571 1.580 -22.940 1.00 87.38 321 GLU A O 1
ATOM 2629 N N . LEU A 1 322 ? 23.955 1.351 -20.748 1.00 85.94 322 LEU A N 1
ATOM 2630 C CA . LEU A 1 322 ? 25.397 1.607 -20.847 1.00 85.94 322 LEU A CA 1
ATOM 2631 C C . LEU A 1 322 ? 26.111 0.594 -21.742 1.00 85.94 322 LEU A C 1
ATOM 2633 O O . LEU A 1 322 ? 26.911 0.991 -22.581 1.00 85.94 322 LEU A O 1
ATOM 2637 N N . VAL A 1 323 ? 25.829 -0.703 -21.596 1.00 89.38 323 VAL A N 1
ATOM 2638 C CA . VAL A 1 323 ? 26.421 -1.733 -22.467 1.00 89.38 323 VAL A CA 1
ATOM 2639 C C . VAL A 1 323 ? 26.013 -1.526 -23.928 1.00 89.38 323 VAL A C 1
ATOM 2641 O O . VAL A 1 323 ? 26.811 -1.802 -24.819 1.00 89.38 323 VAL A O 1
ATOM 2644 N N . SER A 1 324 ? 24.806 -1.014 -24.184 1.00 85.00 324 SER A N 1
ATOM 2645 C CA . SER A 1 324 ? 24.345 -0.698 -25.539 1.00 85.00 324 SER A CA 1
ATOM 2646 C C . SER A 1 324 ? 25.020 0.550 -26.123 1.00 85.00 324 SER A C 1
ATOM 2648 O O . SER A 1 324 ? 25.337 0.579 -27.310 1.00 85.00 324 SER A O 1
ATOM 2650 N N . GLU A 1 325 ? 25.247 1.588 -25.316 1.00 80.50 325 GLU A N 1
ATOM 2651 C CA . GLU A 1 325 ? 25.768 2.880 -25.790 1.00 80.50 325 GLU A CA 1
ATOM 2652 C C . GLU A 1 325 ? 27.306 2.967 -25.782 1.00 80.50 325 GLU A C 1
ATOM 2654 O O . GLU A 1 325 ? 27.883 3.653 -26.625 1.00 80.50 325 GLU A O 1
ATOM 2659 N N . LEU A 1 326 ? 28.003 2.253 -24.888 1.00 81.56 326 LEU A N 1
ATOM 2660 C CA . LEU A 1 326 ? 29.472 2.282 -24.799 1.00 81.56 326 LEU A CA 1
ATOM 2661 C C . LEU A 1 326 ? 30.176 1.886 -26.112 1.00 81.56 326 LEU A C 1
ATOM 2663 O O . LEU A 1 326 ? 31.078 2.618 -26.522 1.00 81.56 326 LEU A O 1
ATOM 2667 N N . PRO A 1 327 ? 29.785 0.806 -26.819 1.00 81.38 327 PRO A N 1
ATOM 2668 C CA . PRO A 1 327 ? 30.393 0.460 -28.103 1.00 81.38 327 PRO A CA 1
ATOM 2669 C C . PRO A 1 327 ? 30.210 1.556 -29.160 1.00 81.38 327 PRO A C 1
ATOM 2671 O O . PRO A 1 327 ? 31.133 1.840 -29.922 1.00 81.38 327 PRO A O 1
ATOM 2674 N N . LEU A 1 328 ? 29.044 2.212 -29.181 1.00 76.56 328 LEU A N 1
ATOM 2675 C CA . LEU A 1 328 ? 28.756 3.304 -30.113 1.00 76.56 328 LEU A CA 1
ATOM 2676 C C . LEU A 1 328 ? 29.659 4.510 -29.829 1.00 76.56 328 LEU A C 1
ATOM 2678 O O . LEU A 1 328 ? 30.279 5.039 -30.749 1.00 76.56 328 LEU A O 1
ATOM 2682 N N . LEU A 1 329 ? 29.802 4.903 -28.562 1.00 69.62 329 LEU A N 1
ATOM 2683 C CA . LEU A 1 329 ? 30.665 6.020 -28.163 1.00 69.62 329 LEU A CA 1
ATOM 2684 C C . LEU A 1 329 ? 32.150 5.751 -28.444 1.00 69.62 329 LEU A C 1
ATOM 2686 O O . LEU A 1 329 ? 32.853 6.637 -28.932 1.00 69.62 329 LEU A O 1
ATOM 2690 N N . LEU A 1 330 ? 32.621 4.529 -28.185 1.00 71.38 330 LEU A N 1
ATOM 2691 C CA . LEU A 1 330 ? 34.007 4.138 -28.452 1.00 71.38 330 LEU A CA 1
ATOM 2692 C C . LEU A 1 330 ? 34.307 4.111 -29.959 1.00 71.38 330 LEU A C 1
ATOM 2694 O O . LEU A 1 330 ? 35.341 4.626 -30.377 1.00 71.38 330 LEU A O 1
ATOM 2698 N N . SER A 1 331 ? 33.371 3.634 -30.788 1.00 66.56 331 SER A N 1
ATOM 2699 C CA . SER A 1 331 ? 33.535 3.635 -32.251 1.00 66.56 331 SER A CA 1
ATOM 2700 C C . SER A 1 331 ? 33.612 5.046 -32.859 1.00 66.56 331 SER A C 1
ATOM 2702 O O . SER A 1 331 ? 34.366 5.281 -33.802 1.00 66.56 331 SER A O 1
ATOM 2704 N N . VAL A 1 332 ? 32.886 6.018 -32.291 1.00 61.03 332 VAL A N 1
ATOM 2705 C CA . VAL A 1 332 ? 32.958 7.432 -32.700 1.00 61.03 332 VAL A CA 1
ATOM 2706 C C . VAL A 1 332 ? 34.297 8.055 -32.294 1.00 61.03 332 VAL A C 1
ATOM 2708 O O . VAL A 1 332 ? 34.873 8.820 -33.066 1.00 61.03 332 VAL A O 1
ATOM 2711 N N . SER A 1 333 ? 34.828 7.705 -31.118 1.00 56.72 333 SER A N 1
ATOM 2712 C CA . SER A 1 333 ? 36.147 8.166 -30.666 1.00 56.72 333 SER A CA 1
ATOM 2713 C C . SER A 1 333 ? 37.283 7.622 -31.542 1.00 56.72 333 SER A C 1
ATOM 2715 O O . SER A 1 333 ? 38.188 8.376 -31.901 1.00 56.72 333 SER A O 1
ATOM 2717 N N . GLU A 1 334 ? 37.214 6.355 -31.956 1.00 53.50 334 GLU A N 1
ATOM 2718 C CA . GLU A 1 334 ? 38.178 5.755 -32.890 1.00 53.50 334 GLU A CA 1
ATOM 2719 C C . GLU A 1 334 ? 38.092 6.379 -34.294 1.00 53.50 334 GLU A C 1
ATOM 2721 O O . GLU A 1 334 ? 39.122 6.666 -34.912 1.00 53.50 334 GLU A O 1
ATOM 2726 N N . ALA A 1 335 ? 36.882 6.674 -34.782 1.00 53.41 335 ALA A N 1
ATOM 2727 C CA . ALA A 1 335 ? 36.677 7.361 -36.058 1.00 53.41 335 ALA A CA 1
ATOM 2728 C C . ALA A 1 335 ? 37.209 8.809 -36.044 1.00 53.41 335 ALA A C 1
ATOM 2730 O O . ALA A 1 335 ? 37.830 9.248 -37.015 1.00 53.41 335 ALA A O 1
ATOM 2731 N N . LEU A 1 336 ? 37.027 9.541 -34.938 1.00 52.41 336 LEU A N 1
ATOM 2732 C CA . LEU A 1 336 ? 37.581 10.888 -34.751 1.00 52.41 336 LEU A CA 1
ATOM 2733 C C . LEU A 1 336 ? 39.117 10.875 -34.701 1.00 52.41 336 LEU A C 1
ATOM 2735 O O . LEU A 1 336 ? 39.748 11.705 -35.355 1.00 52.41 336 LEU A O 1
ATOM 2739 N N . HIS A 1 337 ? 39.726 9.896 -34.026 1.00 52.25 337 HIS A N 1
ATOM 2740 C CA . HIS A 1 337 ? 41.183 9.725 -34.025 1.00 52.25 337 HIS A CA 1
ATOM 2741 C C . HIS A 1 337 ? 41.745 9.334 -35.404 1.00 52.25 337 HIS A C 1
ATOM 2743 O O . HIS A 1 337 ? 42.820 9.803 -35.785 1.00 52.25 337 HIS A O 1
ATOM 2749 N N . SER A 1 338 ? 41.018 8.534 -36.189 1.00 49.28 338 SER A N 1
ATOM 2750 C CA . SER A 1 338 ? 41.391 8.195 -37.572 1.00 49.28 338 SER A CA 1
ATOM 2751 C C . SER A 1 338 ? 41.326 9.411 -38.517 1.00 49.28 338 SER A C 1
ATOM 2753 O O . SER A 1 338 ? 42.214 9.612 -39.355 1.00 49.28 338 SER A O 1
ATOM 2755 N N . LEU A 1 339 ? 40.323 10.278 -38.340 1.00 48.31 339 LEU A N 1
ATOM 2756 C CA . LEU A 1 339 ? 40.172 11.530 -39.089 1.00 48.31 339 LEU A CA 1
ATOM 2757 C C . LEU A 1 339 ? 41.224 12.582 -38.703 1.00 48.31 339 LEU A C 1
ATOM 2759 O O . LEU A 1 339 ? 41.774 13.233 -39.589 1.00 48.31 339 LEU A O 1
ATOM 2763 N N . GLU A 1 340 ? 41.569 12.724 -37.420 1.00 48.31 340 GLU A N 1
ATOM 2764 C CA . GLU A 1 340 ? 42.676 13.592 -36.987 1.00 48.31 340 GLU A CA 1
ATOM 2765 C C . GLU A 1 340 ? 44.042 13.097 -37.478 1.00 48.31 340 GLU A C 1
ATOM 2767 O O . GLU A 1 340 ? 44.878 13.910 -37.880 1.00 48.31 340 GLU A O 1
ATOM 2772 N N . GLY A 1 341 ? 44.262 11.779 -37.509 1.00 46.19 341 GLY A N 1
ATOM 2773 C CA . GLY A 1 341 ? 45.463 11.178 -38.094 1.00 46.19 341 GLY A CA 1
ATOM 2774 C C . GLY A 1 341 ? 45.597 11.471 -39.592 1.00 46.19 341 GLY A C 1
ATOM 2775 O O . GLY A 1 341 ? 46.677 11.828 -40.056 1.00 46.19 341 GLY A O 1
ATOM 2776 N N . SER A 1 342 ? 44.484 11.423 -40.327 1.00 42.53 342 SER A N 1
ATOM 2777 C CA . SER A 1 342 ? 44.434 11.733 -41.765 1.00 42.53 342 SER A CA 1
ATOM 2778 C C . SER A 1 342 ? 44.579 13.233 -42.061 1.00 42.53 342 SER A C 1
ATOM 2780 O O . SER A 1 342 ? 45.085 13.626 -43.109 1.00 42.53 342 SER A O 1
ATOM 2782 N N . ARG A 1 343 ? 44.167 14.103 -41.129 1.00 36.91 343 ARG A N 1
ATOM 2783 C CA . ARG A 1 343 ? 44.315 15.562 -41.257 1.00 36.91 343 ARG A CA 1
ATOM 2784 C C . ARG A 1 343 ? 45.748 16.029 -40.980 1.00 36.91 343 ARG A C 1
ATOM 2786 O O . ARG A 1 343 ? 46.176 17.019 -41.561 1.00 36.91 343 ARG A O 1
ATOM 2793 N N . LYS A 1 344 ? 46.501 15.296 -40.151 1.00 47.47 344 LYS A N 1
ATOM 2794 C CA . LYS A 1 344 ? 47.937 15.528 -39.901 1.00 47.47 344 LYS A CA 1
ATOM 2795 C C . LYS A 1 344 ? 48.861 14.997 -41.003 1.00 47.47 344 LYS A C 1
ATOM 2797 O O . LYS A 1 344 ? 50.030 15.345 -40.990 1.00 47.47 344 LYS A O 1
ATOM 2802 N N . SER A 1 345 ? 48.368 14.181 -41.940 1.00 46.75 345 SER A N 1
ATOM 2803 C CA . SER A 1 345 ? 49.139 13.737 -43.115 1.00 46.75 345 SER A CA 1
ATOM 2804 C C . SER A 1 345 ? 48.898 14.586 -44.372 1.00 46.75 345 SER A C 1
ATOM 2806 O O . SER A 1 345 ? 49.436 14.269 -45.429 1.00 46.75 345 SER A O 1
ATOM 2808 N N . LEU A 1 346 ? 48.046 15.614 -44.284 1.00 42.66 346 LEU A N 1
ATOM 2809 C CA . LEU A 1 346 ? 47.689 16.534 -45.376 1.00 42.66 346 LEU A CA 1
ATOM 2810 C C . LEU A 1 346 ? 48.163 17.982 -45.128 1.00 42.66 346 LEU A C 1
ATOM 2812 O O . LEU A 1 346 ? 47.835 18.874 -45.910 1.00 42.66 346 LEU A O 1
ATOM 2816 N N . ILE A 1 347 ? 48.938 18.202 -44.064 1.00 37.22 347 ILE A N 1
ATOM 2817 C CA . ILE A 1 347 ? 49.742 19.404 -43.790 1.00 37.22 347 ILE A CA 1
ATOM 2818 C C . ILE A 1 347 ? 51.188 18.927 -43.712 1.00 37.22 347 ILE A C 1
ATOM 2820 O O . ILE A 1 347 ? 52.062 19.618 -44.278 1.00 37.22 347 ILE A O 1
#

Mean predicted aligned error: 14.63 Å

Sequence (347 aa):
MNIIASFSAETASKKGFFHVQAIDIHPQFSSRLLNMIFRMSSFEMNFFTAYEECLRDKEEKIKELTLSISSVIYEIMQLLTLDFGSIKMDKKTKLHDWFSRIKQTLESLDHSNKQNGEFVIQIKRKIIQVGEMMDLSRLALAQHLQKLHSNLDTLAALYNLSEEEKRRMQRSAEPSYLWPVLDDWTPRIQCQVLDSSDAQTVRTLFFKLSLSINVLCEQLIGQAYSFHLERHLRVILQSIPHKLFSLLKNTLSPLLQQPWEHDVDKRYMKMMADFDDNFRLAETTCTISNLSLGVSRMALKRVGFLSVNPKELLEEGIRRELVSELPLLLSVSEALHSLEGSRKSLI

InterPro domains:
  IPR019393 WASH complex, subunit strumpellin [PF10266] (30-330)
  IPR019393 WASH complex, subunit strumpellin [PTHR15691] (30-331)

Foldseek 3Di:
DDDDDDDDPPPPPPVNVVVVVVCVPDPVVVLVVLVVLLVVLLVLVVVLVVLVVLLVCLLVLLVVLLVVLLVLLVVLLVVLVPDDDDDDPVVSV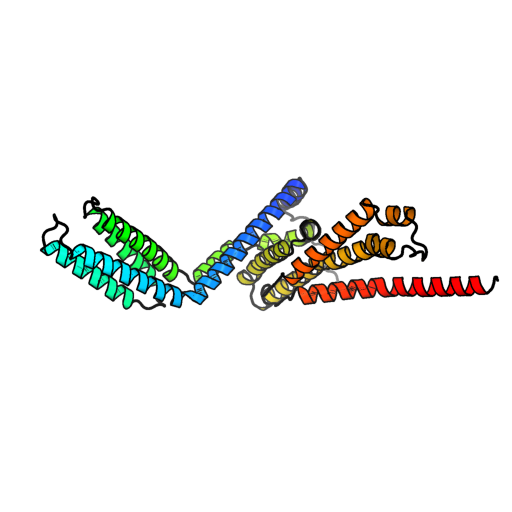VVSVVSVVVNVVSVPDDSQDLVVLVVLVVVLVVLVVVCVVPPPPDPVSVVSSVVSNVSSVVSSVSSNRDPVVSLVVLVVLAPPVCVVCLVVCLVVLLVCCLVVLALVSVLSSLSSNLSNLVNPDDPVVSVVSLVVSLVSSLSSLLSLLVVLVVLCVVQVVVLVPDDDDPDCDPVNVVVNVPVVSVVSVVVSVVSNVSNVVNQVPSCQCDRHPDGDRSVVSNVVSNVVVCVVCVVVVVVVVVVVVVVVVVVVVVD

Secondary structure (DSSP, 8-state):
---SS---S----HHHHHHHHHHHS-HHHHHHHHHHHHHHHHHHHHHHHHHHHHHHTHHHHHHHHHHHHHHHHHHHHHHHHS--SSS-HHHHHHHHHHHHHHHHHHHT--SS-THHHHHHHHHHHHHHHHHHHS----HHHHHHHHHHHHHHHHHHHHHH--HHHHHHHHHHT--GGGGGGHHHHHHHHHHHHHHH--HHHHHHHHHHHHHHHHHH--HHHHHHHHHHHHHHHHHHHHHHHHHHHHHIIIIIHHHHTS---SS--HHHHHHHT-HHHHHHHHHHHHHHHHHHHHHHH-----BTTB---HHHHHHHHHHHHHHHHHHHHHHHHHHHHHHHHHHTT--

Nearest PDB structures (foldseek):
  5nnv-assembly3_C  TM=1.424E-01  e=6.491E+00  Bacillus subtilis subsp. subtilis str. 168

Solvent-accessible surface area (backbone atoms only — not comparable to full-atom values): 19386 Å² total; per-residue (Å²): 130,86,87,92,87,82,83,72,94,78,75,76,53,72,68,60,56,54,54,58,50,57,62,69,73,36,76,67,57,53,55,53,48,52,53,49,48,40,53,50,19,43,50,50,50,52,51,52,52,52,50,53,51,50,60,73,45,36,66,61,55,50,52,55,50,47,52,54,46,44,51,50,51,50,53,53,43,49,60,65,65,48,90,69,84,95,66,61,69,74,57,47,54,53,49,42,54,48,52,51,51,50,42,56,49,60,74,66,54,68,88,82,51,54,68,53,17,60,49,39,51,50,51,47,55,52,52,52,52,52,50,70,72,43,79,75,84,45,66,69,62,52,51,52,51,51,51,47,47,55,50,40,53,53,51,22,51,57,38,60,60,43,77,64,58,52,53,53,54,45,57,75,60,50,39,64,84,47,62,85,48,44,73,78,40,42,66,56,52,36,49,50,36,66,75,65,31,40,36,62,56,56,52,21,46,50,51,37,52,24,39,27,36,73,67,72,40,60,74,70,58,22,47,54,51,26,52,52,49,52,52,51,50,50,59,44,54,38,52,50,40,54,48,50,53,51,46,42,62,73,51,48,48,64,66,70,64,55,82,81,67,92,74,80,44,79,65,52,55,53,61,74,57,36,61,67,62,54,46,53,50,52,54,50,51,49,51,50,49,41,39,52,51,25,40,69,66,39,76,51,79,58,39,50,82,41,73,51,56,46,56,60,54,45,54,52,30,42,50,53,52,46,66,64,46,49,63,57,55,51,53,52,52,52,51,51,52,54,50,53,54,58,55,65,73,75,111